Protein AF-A0A1Z5LC72-F1 (afdb_monomer_lite)

Radius of gyration: 50.7 Å; chains: 1; bounding box: 117×62×151 Å

Secondary structure (DSSP, 8-state):
-----HHHHHHTS----HHHHHHHHHHHHHHHHH-S-----HHHHHHHHHHHHHHHHHHHHHHHHHHHHHHHHHHHHHHHHHHHHHHHHHHHHHHHHHHHHHHHHHHHHHHHHHHHHHHHHHHHHHHHHHT-HHHHHHHHHHHHHHHHHHHHHHHHHHHHHHHHHHHS------HHHHHHHHHHHHHHHHHHHHHHHHHHHHHHHHHHHHHHHHHHHHHS-SSS-TTTSHHHHHHHHHHHHHHHHHHHHHHHHHHHHHHHHHHHHHHHHHHHHTS-SSS-S-HHHHTTT-

InterPro domains:
  IPR013761 Sterile alpha motif/pointed domain superfamily [G3DSA:1.10.150.50] (1-35)
  IPR032393 STIM1/2, Orai1-activating region [PF16533] (171-277)
  IPR032393 STIM1/2, Orai1-activating region [cd11722] (177-274)
  IPR037608 STIM1/2 [PTHR15136] (2-289)

pLDDT: mean 77.86, std 12.62, range [34.66, 96.38]

Structure (mmCIF, N/CA/C/O backbone):
data_AF-A0A1Z5LC72-F1
#
_entry.id   AF-A0A1Z5LC72-F1
#
loop_
_atom_site.group_PDB
_atom_site.id
_atom_site.type_symbol
_atom_site.label_atom_id
_atom_site.label_alt_id
_atom_site.label_comp_id
_atom_site.label_asym_id
_atom_site.label_entity_id
_atom_site.label_seq_id
_atom_site.pdbx_PDB_ins_code
_atom_site.Cartn_x
_atom_site.Cartn_y
_atom_site.Cartn_z
_atom_site.occupancy
_atom_site.B_iso_or_equiv
_atom_site.auth_seq_id
_atom_site.auth_comp_id
_atom_site.auth_asym_id
_atom_site.auth_atom_id
_atom_site.pdbx_PDB_model_num
ATOM 1 N N . MET A 1 1 ? 71.199 33.765 -69.447 1.00 34.66 1 MET A N 1
ATOM 2 C CA . MET A 1 1 ? 70.712 34.614 -70.555 1.00 34.66 1 MET A CA 1
ATOM 3 C C . MET A 1 1 ? 70.542 33.739 -71.789 1.00 34.66 1 MET A C 1
ATOM 5 O O . MET A 1 1 ? 71.540 33.330 -72.363 1.00 34.66 1 MET A O 1
ATOM 9 N N . ALA A 1 2 ? 69.312 33.354 -72.135 1.00 39.31 2 ALA A N 1
ATOM 10 C CA . ALA A 1 2 ? 69.043 32.552 -73.329 1.00 39.31 2 ALA A CA 1
ATOM 11 C C . ALA A 1 2 ? 68.849 33.503 -74.517 1.00 39.31 2 ALA A C 1
ATOM 13 O O . ALA A 1 2 ? 67.785 34.091 -74.690 1.00 39.31 2 ALA A O 1
ATOM 14 N N . VAL A 1 3 ? 69.916 33.727 -75.281 1.00 43.56 3 VAL A N 1
ATOM 15 C CA . VAL A 1 3 ? 69.883 34.574 -76.477 1.00 43.56 3 VAL A CA 1
ATOM 16 C C . VAL A 1 3 ? 69.102 33.840 -77.569 1.00 43.56 3 VAL A C 1
ATOM 18 O O . VAL A 1 3 ? 69.418 32.699 -77.904 1.00 43.56 3 VAL A O 1
ATOM 21 N N . ALA A 1 4 ? 68.066 34.489 -78.104 1.00 57.19 4 ALA A N 1
ATOM 22 C CA . ALA A 1 4 ? 67.209 33.987 -79.173 1.00 57.19 4 ALA A CA 1
ATOM 23 C C . ALA A 1 4 ? 68.010 33.777 -80.470 1.00 57.19 4 ALA A C 1
ATOM 25 O O . ALA A 1 4 ? 68.098 34.661 -81.322 1.00 57.19 4 ALA A O 1
ATOM 26 N N . ASN A 1 5 ? 68.621 32.602 -80.625 1.00 57.53 5 ASN A N 1
ATOM 27 C CA . ASN A 1 5 ? 69.421 32.294 -81.802 1.00 57.53 5 ASN A CA 1
ATOM 28 C C . ASN A 1 5 ? 68.523 31.774 -82.939 1.00 57.53 5 ASN A C 1
ATOM 30 O O . ASN A 1 5 ? 68.355 30.571 -83.143 1.00 57.53 5 ASN A O 1
ATOM 34 N N . ASN A 1 6 ? 67.920 32.711 -83.676 1.00 58.25 6 ASN A N 1
ATOM 35 C CA . ASN A 1 6 ? 66.979 32.454 -84.776 1.00 58.25 6 ASN A CA 1
ATOM 36 C C . ASN A 1 6 ? 67.575 31.587 -85.908 1.00 58.25 6 ASN A C 1
ATOM 38 O O . ASN A 1 6 ? 66.845 30.897 -86.625 1.00 58.25 6 ASN A O 1
ATOM 42 N N . ASN A 1 7 ? 68.907 31.580 -86.029 1.00 58.34 7 ASN A N 1
ATOM 43 C CA . ASN A 1 7 ? 69.639 30.772 -87.002 1.00 58.34 7 ASN A CA 1
ATOM 44 C C . ASN A 1 7 ? 69.630 29.279 -86.654 1.00 58.34 7 ASN A C 1
ATOM 46 O O . ASN A 1 7 ? 69.482 28.456 -87.553 1.00 58.34 7 ASN A O 1
ATOM 50 N N . TYR A 1 8 ? 69.684 28.917 -85.369 1.00 63.84 8 TYR A N 1
ATOM 51 C CA . TYR A 1 8 ? 69.709 27.514 -84.935 1.00 63.84 8 TYR A CA 1
ATOM 52 C C . TYR A 1 8 ? 68.372 26.804 -85.210 1.00 63.84 8 TYR A C 1
ATOM 54 O O . TYR A 1 8 ? 68.333 25.670 -85.686 1.00 63.84 8 TYR A O 1
ATOM 62 N N . LEU A 1 9 ? 67.259 27.521 -85.002 1.00 58.62 9 LEU A N 1
ATOM 63 C CA . LEU A 1 9 ? 65.901 27.042 -85.293 1.00 58.62 9 LEU A CA 1
ATOM 64 C C . LEU A 1 9 ? 65.658 26.810 -86.792 1.00 58.62 9 LEU A C 1
ATOM 66 O O . LEU A 1 9 ? 64.795 26.017 -87.160 1.00 58.62 9 LEU A O 1
ATOM 70 N N . SER A 1 10 ? 66.400 27.509 -87.655 1.00 59.66 10 SER A N 1
ATOM 71 C CA . SER A 1 10 ? 66.242 27.410 -89.105 1.00 59.66 10 SER A CA 1
ATOM 72 C C . SER A 1 10 ? 67.198 26.407 -89.748 1.00 59.66 10 SER A C 1
ATOM 74 O O . SER A 1 10 ? 66.783 25.714 -90.672 1.00 59.66 10 SER A O 1
ATOM 76 N N . SER A 1 11 ? 68.459 26.339 -89.302 1.00 58.41 11 SER A N 1
ATOM 77 C CA . SER A 1 11 ? 69.492 25.513 -89.944 1.00 58.41 11 SER A CA 1
ATOM 78 C C . SER A 1 11 ? 69.566 24.086 -89.403 1.00 58.41 11 SER A C 1
ATOM 80 O O . SER A 1 11 ? 69.857 23.177 -90.171 1.00 58.41 11 SER A O 1
ATOM 82 N N . VAL A 1 12 ? 69.283 23.875 -88.112 1.00 57.78 12 VAL A N 1
ATOM 83 C CA . VAL A 1 12 ? 69.407 22.556 -87.463 1.00 57.78 12 VAL A CA 1
ATOM 84 C C . VAL A 1 12 ? 68.050 21.859 -87.333 1.00 57.78 12 VAL A C 1
ATOM 86 O O . VAL A 1 12 ? 67.954 20.655 -87.533 1.00 57.78 12 VAL A O 1
ATOM 89 N N . LEU A 1 13 ? 66.983 22.612 -87.038 1.00 59.91 13 LEU A N 1
ATOM 90 C CA . LEU A 1 13 ? 65.632 22.072 -86.805 1.00 59.91 13 LEU A CA 1
ATOM 91 C C . LEU A 1 13 ? 64.720 22.082 -88.047 1.00 59.91 13 LEU A C 1
ATOM 93 O O . LEU A 1 13 ? 63.620 21.541 -87.997 1.00 59.91 13 LEU A O 1
ATOM 97 N N . GLY A 1 14 ? 65.150 22.689 -89.160 1.00 57.66 14 GLY A N 1
ATOM 98 C CA . GLY A 1 14 ? 64.446 22.636 -90.451 1.00 57.66 14 GLY A CA 1
ATOM 99 C C . GLY A 1 14 ? 63.094 23.364 -90.517 1.00 57.66 14 GLY A C 1
ATOM 100 O O . GLY A 1 14 ? 62.396 23.274 -91.526 1.00 57.66 14 GLY A O 1
ATOM 101 N N . VAL A 1 15 ? 62.705 24.111 -89.480 1.00 61.34 15 VAL A N 1
ATOM 102 C CA . VAL A 1 15 ? 61.407 24.797 -89.435 1.00 61.34 15 VAL A CA 1
ATOM 103 C C . VAL A 1 15 ? 61.505 26.108 -90.221 1.00 61.34 15 VAL A C 1
ATOM 105 O O . VAL A 1 15 ? 62.037 27.100 -89.723 1.00 61.34 15 VAL A O 1
ATOM 108 N N . LYS A 1 16 ? 61.024 26.120 -91.471 1.00 59.88 16 LYS A N 1
ATOM 109 C CA . LYS A 1 16 ? 61.052 27.313 -92.344 1.00 59.88 16 LYS A CA 1
ATOM 110 C C . LYS A 1 16 ? 59.939 28.324 -92.049 1.00 59.88 16 LYS A C 1
ATOM 112 O O . LYS A 1 16 ? 60.151 29.514 -92.259 1.00 59.88 16 LYS A O 1
ATOM 117 N N . ASP A 1 17 ? 58.804 27.885 -91.512 1.00 68.25 17 ASP A N 1
ATOM 118 C CA . ASP A 1 17 ? 57.656 28.766 -91.288 1.00 68.25 17 ASP A CA 1
ATOM 119 C C . ASP A 1 17 ? 57.786 29.649 -90.044 1.00 68.25 17 ASP A C 1
ATOM 121 O O . ASP A 1 17 ? 57.976 29.182 -88.917 1.00 68.25 17 ASP A O 1
ATOM 125 N N . VAL A 1 18 ? 57.601 30.954 -90.249 1.00 66.00 18 VAL A N 1
ATOM 126 C CA . VAL A 1 18 ? 57.724 31.992 -89.212 1.00 66.00 18 VAL A CA 1
ATOM 127 C C . VAL A 1 18 ? 56.642 31.847 -88.132 1.00 66.00 18 VAL A C 1
ATOM 129 O O . VAL A 1 18 ? 56.911 32.059 -86.949 1.00 66.00 18 VAL A O 1
ATOM 132 N N . ILE A 1 19 ? 55.442 31.396 -88.511 1.00 69.19 19 ILE A N 1
ATOM 133 C CA . ILE A 1 19 ? 54.299 31.202 -87.602 1.00 69.19 19 ILE A CA 1
ATOM 134 C C . ILE A 1 19 ? 54.572 30.058 -86.612 1.00 69.19 19 ILE A C 1
ATOM 136 O O . ILE A 1 19 ? 54.305 30.175 -85.414 1.00 69.19 19 ILE A O 1
ATOM 140 N N . HIS A 1 20 ? 55.165 28.958 -87.083 1.00 70.00 20 HIS A N 1
ATOM 141 C CA . HIS A 1 20 ? 55.514 27.822 -86.230 1.00 70.00 20 HIS A CA 1
ATOM 142 C C . HIS A 1 20 ? 56.641 28.163 -85.249 1.00 70.00 20 HIS A C 1
ATOM 144 O O . HIS A 1 20 ? 56.600 27.714 -84.101 1.00 70.00 20 HIS A O 1
ATOM 150 N N . LYS A 1 21 ? 57.587 29.024 -85.652 1.00 67.88 21 LYS A N 1
ATOM 151 C CA . LYS A 1 21 ? 58.627 29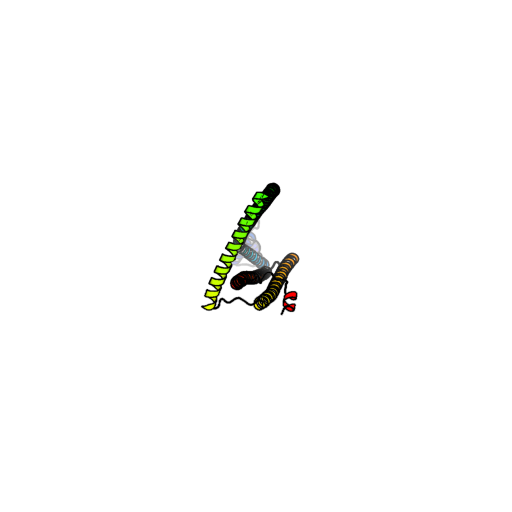.549 -84.755 1.00 67.88 21 LYS A CA 1
ATOM 152 C C . LYS A 1 21 ? 58.029 30.369 -83.617 1.00 67.88 21 LYS A C 1
ATOM 154 O O . LYS A 1 21 ? 58.330 30.080 -82.465 1.00 67.88 21 LYS A O 1
ATOM 159 N N . GLN A 1 22 ? 57.148 31.324 -83.927 1.00 70.81 22 GLN A N 1
ATOM 160 C CA . GLN A 1 22 ? 56.488 32.157 -82.913 1.00 70.81 22 GLN A CA 1
ATOM 161 C C . GLN A 1 22 ? 55.647 31.325 -81.940 1.00 70.81 22 GLN A C 1
ATOM 163 O O . GLN A 1 22 ? 55.674 31.569 -80.738 1.00 70.81 22 GLN A O 1
ATOM 168 N N . LYS A 1 23 ? 54.947 30.296 -82.432 1.00 75.56 23 LYS A N 1
ATOM 169 C CA . LYS A 1 23 ? 54.147 29.396 -81.588 1.00 75.56 23 LYS A CA 1
ATOM 170 C C . LYS A 1 23 ? 55.010 28.538 -80.657 1.00 75.56 23 LYS A C 1
ATOM 172 O O . LYS A 1 23 ? 54.601 28.269 -79.528 1.00 75.56 23 LYS A O 1
ATOM 177 N N . LEU A 1 24 ? 56.191 28.113 -81.113 1.00 73.31 24 LEU A N 1
ATOM 178 C CA . LEU A 1 24 ? 57.140 27.348 -80.304 1.00 73.31 24 LEU A CA 1
ATOM 179 C C . LEU A 1 24 ? 57.764 28.216 -79.209 1.00 73.31 24 LEU A C 1
ATOM 181 O O . LEU A 1 24 ? 57.809 27.785 -78.061 1.00 73.31 24 LEU A O 1
ATOM 185 N N . THR A 1 25 ? 58.197 29.438 -79.533 1.00 75.31 25 THR A N 1
ATOM 186 C CA . THR A 1 25 ? 58.740 30.364 -78.530 1.00 75.31 25 THR A CA 1
ATOM 187 C C . THR A 1 25 ? 57.688 30.791 -77.514 1.00 75.31 25 THR A C 1
ATOM 189 O O . THR A 1 25 ? 58.007 30.817 -76.331 1.00 75.31 25 THR A O 1
ATOM 192 N N . LEU A 1 26 ? 56.436 31.031 -77.924 1.00 74.44 26 LEU A N 1
ATOM 193 C CA . LEU A 1 26 ? 55.332 31.310 -76.992 1.00 74.44 26 LEU A CA 1
ATOM 194 C C . LEU A 1 26 ? 55.084 30.141 -76.030 1.00 74.44 26 LEU A C 1
ATOM 196 O O . LEU A 1 26 ? 55.043 30.345 -74.823 1.00 74.44 26 LEU A O 1
ATOM 200 N N . LYS A 1 27 ? 55.009 28.904 -76.540 1.00 72.94 27 LYS A N 1
ATOM 201 C CA . LYS A 1 27 ? 54.841 27.714 -75.688 1.00 72.94 27 LYS A CA 1
ATOM 202 C C . LYS A 1 27 ? 56.039 27.453 -74.777 1.00 72.94 27 LYS A C 1
ATOM 204 O O . LYS A 1 27 ? 55.854 27.038 -73.639 1.00 72.94 27 LYS A O 1
ATOM 209 N N . ALA A 1 28 ? 57.258 27.671 -75.263 1.00 75.06 28 ALA A N 1
ATOM 210 C CA . ALA A 1 28 ? 58.465 27.513 -74.459 1.00 75.06 28 ALA A CA 1
ATOM 211 C C . ALA A 1 28 ? 58.551 28.582 -73.361 1.00 75.06 28 ALA A C 1
ATOM 213 O O . ALA A 1 28 ? 58.972 28.281 -72.248 1.00 75.06 28 ALA A O 1
ATOM 214 N N . MET A 1 29 ? 58.104 29.806 -73.654 1.00 76.19 29 MET A N 1
ATOM 215 C CA . MET A 1 29 ? 58.007 30.881 -72.675 1.00 76.19 29 MET A CA 1
ATOM 216 C C . MET A 1 29 ? 56.961 30.561 -71.607 1.00 76.19 29 MET A C 1
ATOM 218 O O . MET A 1 29 ? 57.289 30.654 -70.431 1.00 76.19 29 MET A O 1
ATOM 222 N N . ASP A 1 30 ? 55.768 30.091 -71.988 1.00 71.81 30 ASP A N 1
ATOM 223 C CA . ASP A 1 30 ? 54.747 29.645 -71.028 1.00 71.81 30 ASP A CA 1
ATOM 224 C C . ASP A 1 30 ? 55.266 28.514 -70.129 1.00 71.81 30 ASP A C 1
ATOM 226 O O . ASP A 1 30 ? 55.069 28.541 -68.919 1.00 71.81 30 ASP A O 1
ATOM 230 N N . VAL A 1 31 ? 55.999 27.544 -70.681 1.00 72.19 31 VAL A N 1
ATOM 231 C CA . VAL A 1 31 ? 56.594 26.450 -69.891 1.00 72.19 31 VAL A CA 1
ATOM 232 C C . VAL A 1 31 ? 57.683 26.949 -68.936 1.00 72.19 31 VAL A C 1
ATOM 234 O O . VAL A 1 31 ? 57.810 26.425 -67.832 1.00 72.19 31 VAL A O 1
ATOM 237 N N . VAL A 1 32 ? 58.468 27.957 -69.319 1.00 73.06 32 VAL A N 1
ATOM 238 C CA . VAL A 1 32 ? 59.491 28.553 -68.442 1.00 73.06 32 VAL A CA 1
ATOM 239 C C . VAL A 1 32 ? 58.860 29.445 -67.369 1.00 73.06 32 VAL A C 1
ATOM 241 O O . VAL A 1 32 ? 59.361 29.484 -66.248 1.00 73.06 32 VAL A O 1
ATOM 244 N N . LEU A 1 33 ? 57.757 30.128 -67.687 1.00 68.00 33 LEU A N 1
ATOM 245 C CA . LEU A 1 33 ? 57.063 31.025 -66.764 1.00 68.00 33 LEU A CA 1
ATOM 246 C C . LEU A 1 33 ? 56.173 30.265 -65.763 1.00 68.00 33 LEU A C 1
ATOM 248 O O . LEU A 1 33 ? 56.080 30.667 -64.607 1.00 68.00 33 LEU A O 1
ATOM 252 N N . PHE A 1 34 ? 55.545 29.163 -66.188 1.00 69.25 34 PHE A N 1
ATOM 253 C CA . PHE A 1 34 ? 54.564 28.408 -65.393 1.00 69.25 34 PHE A CA 1
ATOM 254 C C . PHE A 1 34 ? 55.025 26.996 -64.982 1.00 69.25 34 PHE A C 1
ATOM 256 O O . PHE A 1 34 ? 54.360 26.341 -64.176 1.00 69.25 34 PHE A O 1
ATOM 263 N N . GLY A 1 35 ? 56.181 26.536 -65.471 1.00 66.62 35 GLY A N 1
ATOM 264 C CA . GLY A 1 35 ? 56.720 25.197 -65.217 1.00 66.62 35 GLY A CA 1
ATOM 265 C C . GLY A 1 35 ? 56.082 24.102 -66.089 1.00 66.62 35 GLY A C 1
ATOM 266 O O . GLY A 1 35 ? 55.083 24.340 -66.772 1.00 66.62 35 GLY A O 1
ATOM 267 N N . PRO A 1 36 ? 56.648 22.876 -66.102 1.00 64.81 36 PRO A N 1
ATOM 268 C CA . PRO A 1 36 ? 56.070 21.759 -66.846 1.00 64.81 36 PRO A CA 1
ATOM 269 C C . PRO A 1 36 ? 54.647 21.459 -66.341 1.00 64.81 36 PRO A C 1
ATOM 271 O O . PRO A 1 36 ? 54.410 21.526 -65.129 1.00 64.81 36 PRO A O 1
ATOM 274 N N . PRO A 1 37 ? 53.694 21.118 -67.233 1.00 61.12 37 PRO A N 1
ATOM 275 C CA . PRO A 1 37 ? 52.311 20.864 -66.846 1.00 61.12 37 PRO A CA 1
ATOM 276 C C . PRO A 1 37 ? 52.277 19.744 -65.804 1.00 61.12 37 PRO A C 1
ATOM 278 O O . PRO A 1 37 ? 52.657 18.606 -66.080 1.00 61.12 37 PRO A O 1
ATOM 281 N N . LYS A 1 38 ? 51.864 20.077 -64.576 1.00 63.53 38 LYS A N 1
ATOM 282 C CA . LYS A 1 38 ? 51.744 19.094 -63.497 1.00 63.53 38 LYS A CA 1
ATOM 283 C C . LYS A 1 38 ? 50.713 18.052 -63.919 1.00 63.53 38 LYS A C 1
ATOM 285 O O . LYS A 1 38 ? 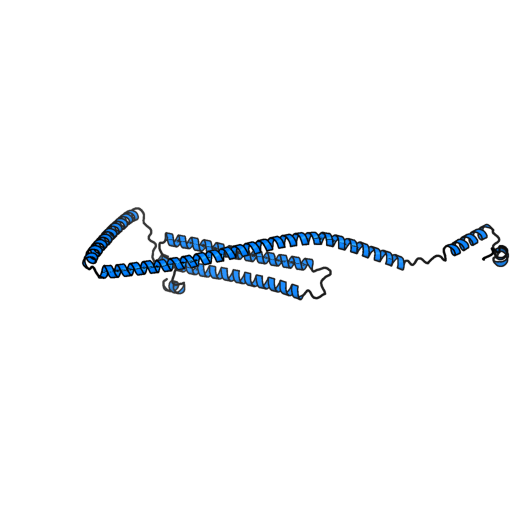49.554 18.390 -64.147 1.00 63.53 38 LYS A O 1
ATOM 290 N N . HIS A 1 39 ? 51.136 16.791 -64.007 1.00 62.31 39 HIS A N 1
ATOM 291 C CA . HIS A 1 39 ? 50.224 15.670 -64.202 1.00 62.31 39 HIS A CA 1
ATOM 292 C C . HIS A 1 39 ? 49.126 15.720 -63.132 1.00 62.31 39 HIS A C 1
ATOM 294 O O . HIS A 1 39 ? 49.407 15.736 -61.930 1.00 62.31 39 HIS A O 1
ATOM 300 N N . HIS A 1 40 ? 47.877 15.794 -63.586 1.00 64.75 40 HIS A N 1
ATOM 301 C CA . HIS A 1 40 ? 46.708 15.835 -62.722 1.00 64.75 40 HIS A CA 1
ATOM 302 C C . HIS A 1 40 ? 46.568 14.482 -62.020 1.00 64.75 40 HIS A C 1
ATOM 304 O O . HIS A 1 40 ? 46.239 13.468 -62.637 1.00 64.75 40 HIS A O 1
ATOM 310 N N . ASN A 1 41 ? 46.852 14.448 -60.720 1.00 69.44 41 ASN A N 1
ATOM 311 C CA . ASN A 1 41 ? 46.756 13.229 -59.931 1.00 69.44 41 ASN A CA 1
ATOM 312 C C . ASN A 1 41 ? 45.314 13.074 -59.451 1.00 69.44 41 ASN A C 1
ATOM 314 O O . ASN A 1 41 ? 44.988 13.479 -58.339 1.00 69.44 41 ASN A O 1
ATOM 318 N N . TYR A 1 42 ? 44.461 12.462 -60.278 1.00 77.12 42 TYR A N 1
ATOM 319 C CA . TYR A 1 42 ? 43.050 12.204 -59.951 1.00 77.12 42 TYR A CA 1
ATOM 320 C C . TYR A 1 42 ? 42.864 11.522 -58.589 1.00 77.12 42 TYR A C 1
ATOM 322 O O . TYR A 1 42 ? 41.899 11.797 -57.888 1.00 77.12 42 TYR A O 1
ATOM 330 N N . VAL A 1 43 ? 43.826 10.699 -58.166 1.00 78.31 43 VAL A N 1
ATOM 331 C CA . VAL A 1 43 ? 43.827 10.063 -56.841 1.00 78.31 43 VAL A CA 1
ATOM 332 C C . VAL A 1 43 ? 43.905 11.091 -55.706 1.00 78.31 43 VAL A C 1
ATOM 334 O O . VAL A 1 43 ? 43.202 10.957 -54.707 1.00 78.31 43 VAL A O 1
ATOM 337 N N . LYS A 1 44 ? 44.724 12.140 -55.855 1.00 79.12 44 LYS A N 1
ATOM 338 C CA . LYS A 1 44 ? 44.862 13.200 -54.847 1.00 79.12 44 LYS A CA 1
ATOM 339 C C . LYS A 1 44 ? 43.583 14.025 -54.741 1.00 79.12 44 LYS A C 1
ATOM 341 O O . LYS A 1 44 ? 43.160 14.335 -53.632 1.00 79.12 44 LYS A O 1
ATOM 346 N N . ASP A 1 45 ? 42.950 14.322 -55.870 1.00 84.44 45 ASP A N 1
ATOM 347 C CA . ASP A 1 45 ? 41.720 15.113 -55.879 1.00 84.44 45 ASP A CA 1
ATOM 348 C C . ASP A 1 45 ? 40.520 14.315 -55.369 1.00 84.44 45 ASP A C 1
ATOM 350 O O . ASP A 1 45 ? 39.723 14.844 -54.598 1.00 84.44 45 ASP A O 1
ATOM 354 N N . VAL A 1 46 ? 40.438 13.016 -55.677 1.00 85.44 46 VAL A N 1
ATOM 355 C CA . VAL A 1 46 ? 39.430 12.123 -55.085 1.00 85.44 46 VAL A CA 1
ATOM 356 C C . VAL A 1 46 ? 39.608 12.032 -53.567 1.00 85.44 46 VAL A C 1
ATOM 358 O O . VAL A 1 46 ? 38.630 12.161 -52.834 1.00 85.44 46 VAL A O 1
ATOM 361 N N . LEU A 1 47 ? 40.840 11.881 -53.067 1.00 85.50 47 LEU A N 1
ATOM 362 C CA . LEU A 1 47 ? 41.105 11.871 -51.623 1.00 85.50 47 LEU A CA 1
ATOM 363 C C . LEU A 1 47 ? 40.742 13.201 -50.951 1.00 85.50 47 LEU A C 1
ATOM 365 O O . LEU A 1 47 ? 40.163 13.198 -49.864 1.00 85.50 47 LEU A O 1
ATOM 369 N N . LEU A 1 48 ? 41.035 14.332 -51.599 1.00 85.31 48 LEU A N 1
ATOM 370 C CA . LEU A 1 48 ? 40.662 15.651 -51.090 1.00 85.31 48 LEU A CA 1
ATOM 371 C C . LEU A 1 48 ? 39.142 15.809 -51.004 1.00 85.31 48 LEU A C 1
ATOM 373 O O . LEU A 1 48 ? 38.638 16.194 -49.949 1.00 85.31 48 LEU A O 1
ATOM 377 N N . VAL A 1 49 ? 38.403 15.442 -52.053 1.00 89.75 49 VAL A N 1
ATOM 378 C CA . VAL A 1 49 ? 36.933 15.507 -52.053 1.00 89.75 49 VAL A CA 1
ATOM 379 C C . VAL A 1 49 ? 36.338 14.594 -50.980 1.00 89.75 49 VAL A C 1
ATOM 381 O O . VAL A 1 49 ? 35.460 15.024 -50.234 1.00 89.75 49 VAL A O 1
ATOM 384 N N . MET A 1 50 ? 36.854 13.373 -50.826 1.00 89.50 50 MET A N 1
ATOM 385 C CA . MET A 1 50 ? 36.387 12.454 -49.783 1.00 89.50 50 MET A CA 1
ATOM 386 C C . MET A 1 50 ? 36.638 13.004 -48.374 1.00 89.50 50 MET A C 1
ATOM 388 O O . MET A 1 50 ? 35.750 12.932 -47.526 1.00 89.50 50 MET A O 1
ATOM 392 N N . SER A 1 51 ? 37.800 13.619 -48.125 1.00 90.06 51 SER A N 1
ATOM 393 C CA . SER A 1 51 ? 38.082 14.266 -46.835 1.00 90.06 51 SER A CA 1
ATOM 394 C C . SER A 1 51 ? 37.139 15.440 -46.549 1.00 90.06 51 SER A C 1
ATOM 396 O O . SER A 1 51 ? 36.682 15.604 -45.417 1.00 90.06 51 SER A O 1
ATOM 398 N N . LEU A 1 52 ? 36.774 16.207 -47.581 1.00 92.44 52 LEU A N 1
ATOM 399 C CA . LEU A 1 52 ? 35.868 17.343 -47.457 1.00 92.44 52 LEU A CA 1
ATOM 400 C C . LEU A 1 52 ? 34.441 16.892 -47.121 1.00 92.44 52 LEU A C 1
ATOM 402 O O . LEU A 1 52 ? 33.800 17.495 -46.266 1.00 92.44 52 LEU A O 1
ATOM 406 N N . VAL A 1 53 ? 33.965 15.809 -47.742 1.00 94.25 53 VAL A N 1
ATOM 407 C CA . VAL A 1 53 ? 32.646 15.217 -47.458 1.00 94.25 53 VAL A CA 1
ATOM 408 C C . VAL A 1 53 ? 32.579 14.657 -46.037 1.00 94.25 53 VAL A C 1
ATOM 410 O O . VAL A 1 53 ? 31.575 14.834 -45.350 1.00 94.25 53 VAL A O 1
ATOM 413 N N . ILE A 1 54 ? 33.652 14.023 -45.557 1.00 92.44 54 ILE A N 1
ATOM 414 C CA . ILE A 1 54 ? 33.717 13.522 -44.177 1.00 92.44 54 ILE A CA 1
ATOM 415 C C . ILE A 1 54 ? 33.700 14.689 -43.181 1.00 92.44 54 ILE A C 1
ATOM 417 O O . ILE A 1 54 ? 32.983 14.627 -42.184 1.00 92.44 54 ILE A O 1
ATOM 421 N N . ALA A 1 55 ? 34.434 15.770 -43.458 1.00 93.19 55 ALA A N 1
ATOM 422 C CA . ALA A 1 55 ? 34.461 16.948 -42.595 1.00 93.19 55 ALA A CA 1
ATOM 423 C C . ALA A 1 55 ? 33.096 17.656 -42.536 1.00 93.19 55 ALA A C 1
ATOM 425 O O . ALA A 1 55 ? 32.607 17.968 -41.450 1.00 93.19 55 ALA A O 1
ATOM 426 N N . THR A 1 56 ? 32.442 17.870 -43.681 1.00 92.75 56 THR A N 1
ATOM 427 C CA . THR A 1 56 ? 31.118 18.511 -43.725 1.00 92.75 56 THR A CA 1
ATOM 428 C C . THR A 1 56 ? 30.031 17.618 -43.129 1.00 92.75 56 THR A C 1
ATOM 430 O O . THR A 1 56 ? 29.196 18.108 -42.369 1.00 92.75 56 THR A O 1
ATOM 433 N N . GLY A 1 57 ? 30.081 16.308 -43.385 1.00 93.06 57 GLY A N 1
ATOM 434 C CA . GLY A 1 57 ? 29.192 15.320 -42.774 1.00 93.06 57 GLY A CA 1
ATOM 435 C C . GLY A 1 57 ? 29.362 15.234 -41.255 1.00 93.06 57 GLY A C 1
ATOM 436 O O . GLY A 1 57 ? 28.371 15.220 -40.527 1.00 93.06 57 GLY A O 1
ATOM 437 N N . GLY A 1 58 ? 30.604 15.261 -40.764 1.00 91.38 58 GLY A N 1
ATOM 438 C CA . GLY A 1 58 ? 30.913 15.297 -39.334 1.00 91.38 58 GLY A CA 1
ATOM 439 C C . GLY A 1 58 ? 30.390 16.563 -38.653 1.00 91.38 58 GLY A C 1
ATOM 440 O O . GLY A 1 58 ? 29.735 16.476 -37.614 1.00 91.38 58 GLY A O 1
ATOM 441 N N . CYS A 1 59 ? 30.595 17.734 -39.265 1.00 88.94 59 CYS A N 1
ATOM 442 C CA . CYS A 1 59 ? 30.057 19.000 -38.761 1.00 88.94 59 CYS A CA 1
ATOM 443 C C . CYS A 1 59 ? 28.521 19.017 -38.738 1.00 88.94 59 CYS A C 1
ATOM 445 O O . CYS A 1 59 ? 27.924 19.462 -37.757 1.00 88.94 59 CYS A O 1
ATOM 447 N N . TRP A 1 60 ? 27.870 18.494 -39.781 1.00 93.06 60 TRP A N 1
ATOM 448 C CA . TRP A 1 60 ? 26.413 18.364 -39.831 1.00 93.06 60 TRP A CA 1
ATOM 449 C C . TRP A 1 60 ? 25.884 17.429 -38.737 1.00 93.06 60 TRP A C 1
ATOM 451 O O . TRP A 1 60 ? 24.942 17.771 -38.022 1.00 93.06 60 TRP A O 1
ATOM 461 N N . PHE A 1 61 ? 26.517 16.267 -38.561 1.00 91.50 61 PHE A N 1
ATOM 462 C CA . PHE A 1 61 ? 26.133 15.293 -37.542 1.00 91.50 61 PHE A CA 1
ATOM 463 C C . PHE A 1 61 ? 26.290 15.857 -36.125 1.00 91.50 61 PHE A C 1
ATOM 465 O O . PHE A 1 61 ? 25.371 15.744 -35.314 1.00 91.50 61 PHE A O 1
ATOM 472 N N . ALA A 1 62 ? 27.400 16.548 -35.846 1.00 87.88 62 ALA A N 1
ATOM 473 C CA . ALA A 1 62 ? 27.618 17.229 -34.572 1.00 87.88 62 ALA A CA 1
ATOM 474 C C . ALA A 1 62 ? 26.563 18.318 -34.309 1.00 87.88 62 AL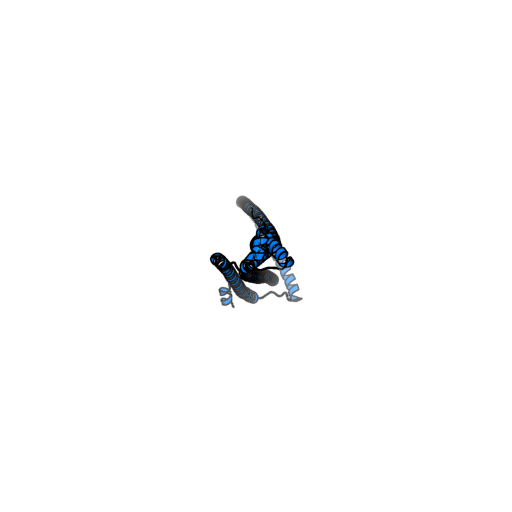A A C 1
ATOM 476 O O . ALA A 1 62 ? 26.056 18.427 -33.192 1.00 87.88 62 ALA A O 1
ATOM 477 N N . TYR A 1 63 ? 26.172 19.080 -35.336 1.00 89.06 63 TYR A N 1
ATOM 478 C CA . TYR A 1 63 ? 25.119 20.094 -35.230 1.00 89.06 63 TYR A CA 1
ATOM 479 C C . TYR A 1 63 ? 23.741 19.480 -34.920 1.00 89.06 63 TYR A C 1
ATOM 481 O O . TYR A 1 63 ? 23.021 19.955 -34.037 1.00 89.06 63 TYR A O 1
ATOM 489 N N . VAL A 1 64 ? 23.386 18.376 -35.585 1.00 83.69 64 VAL A N 1
ATOM 490 C CA . VAL A 1 64 ? 22.137 17.639 -35.322 1.00 83.69 64 VAL A CA 1
ATOM 491 C C . VAL A 1 64 ? 22.139 17.039 -33.914 1.00 83.69 64 VAL A C 1
ATOM 493 O O . VAL A 1 64 ? 21.153 17.166 -33.183 1.00 83.69 64 VAL A O 1
ATOM 496 N N . GLN A 1 65 ? 23.252 16.435 -33.497 1.00 78.88 65 GLN A N 1
ATOM 497 C CA . GLN A 1 65 ? 23.390 15.844 -32.169 1.00 78.88 65 GLN A CA 1
ATOM 498 C C . GLN A 1 65 ? 23.363 16.903 -31.060 1.00 78.88 65 GLN A C 1
ATOM 500 O O . GLN A 1 65 ? 22.771 16.668 -30.006 1.00 78.88 65 GLN A O 1
ATOM 505 N N . HIS A 1 66 ? 23.910 18.094 -31.312 1.00 82.19 66 HIS A N 1
ATOM 506 C CA . HIS A 1 66 ? 23.810 19.238 -30.409 1.00 82.19 66 HIS A CA 1
ATOM 507 C C . HIS A 1 66 ? 22.347 19.677 -30.207 1.00 82.19 66 HIS A C 1
ATOM 509 O O . HIS A 1 66 ? 21.900 19.829 -29.069 1.00 82.19 66 HIS A O 1
ATOM 515 N N . ASN A 1 67 ? 21.561 19.791 -31.284 1.00 79.62 67 ASN A N 1
ATOM 516 C CA . ASN A 1 67 ? 20.140 20.152 -31.185 1.00 79.62 67 ASN A CA 1
ATOM 517 C C . ASN A 1 67 ? 19.288 19.065 -30.504 1.00 79.62 67 ASN A C 1
ATOM 519 O O . ASN A 1 67 ? 18.373 19.375 -29.734 1.00 79.62 67 ASN A O 1
ATOM 523 N N . TYR A 1 68 ? 19.607 17.787 -30.727 1.00 76.56 68 TYR A N 1
ATOM 524 C CA . TYR A 1 68 ? 18.929 16.674 -30.059 1.00 76.56 68 TYR A CA 1
ATOM 525 C C . TYR A 1 68 ? 19.280 16.593 -28.561 1.00 76.56 68 TYR A C 1
ATOM 527 O O . TYR A 1 68 ? 18.396 16.387 -27.725 1.00 76.56 68 TYR A O 1
ATOM 535 N N . SER A 1 69 ? 20.547 16.838 -28.205 1.00 66.50 69 SER A N 1
ATOM 536 C CA . SER A 1 69 ? 21.034 16.861 -26.819 1.00 66.50 69 SER A CA 1
ATOM 537 C C . SER A 1 69 ? 20.324 17.925 -25.980 1.00 66.50 69 SER A C 1
ATOM 539 O O . SER A 1 69 ? 19.842 17.625 -24.890 1.00 66.50 69 SER A O 1
ATOM 541 N N . GLN A 1 70 ? 20.126 19.132 -26.517 1.00 75.25 70 GLN A N 1
ATOM 542 C CA . GLN A 1 70 ? 19.415 20.212 -25.817 1.00 75.25 70 GLN A CA 1
ATOM 543 C C . GLN A 1 70 ? 17.977 19.833 -25.423 1.00 75.25 70 GLN A C 1
ATOM 545 O O . GLN A 1 70 ? 17.480 20.233 -24.369 1.00 75.25 70 GLN A O 1
ATOM 550 N N . SER A 1 71 ? 17.303 19.018 -26.238 1.00 75.12 71 SER A N 1
ATOM 551 C CA . SER A 1 71 ? 15.952 18.533 -25.930 1.00 75.12 71 SER A CA 1
ATOM 552 C C . SER A 1 71 ? 15.950 17.475 -24.821 1.00 75.12 71 SER A C 1
ATOM 554 O O . SER A 1 71 ? 15.049 17.466 -23.980 1.00 75.12 71 SER A O 1
ATOM 556 N N . HIS A 1 72 ? 16.964 16.605 -24.784 1.00 74.69 72 HIS A N 1
ATOM 557 C CA . HIS A 1 72 ? 17.155 15.634 -23.699 1.00 74.69 72 HIS A CA 1
ATOM 558 C C . HIS A 1 72 ? 17.569 16.304 -22.393 1.00 74.69 72 HIS A C 1
ATOM 560 O O . HIS A 1 72 ? 17.020 15.965 -21.350 1.00 74.69 72 HIS A O 1
ATOM 566 N N . LEU A 1 73 ? 18.446 17.307 -22.447 1.00 68.56 73 LEU A N 1
ATOM 567 C CA . LEU A 1 73 ? 18.862 18.079 -21.276 1.00 68.56 73 LEU A CA 1
ATOM 568 C C . LEU A 1 73 ? 17.685 18.826 -20.646 1.00 68.56 73 LEU A C 1
ATOM 570 O O . LEU A 1 73 ? 17.532 18.793 -19.431 1.00 68.56 73 LEU A O 1
ATOM 574 N N . LYS A 1 74 ? 16.791 19.415 -21.450 1.00 75.88 74 LYS A N 1
ATOM 575 C CA . LYS A 1 74 ? 15.572 20.061 -20.930 1.00 75.88 74 LYS A CA 1
ATOM 576 C C . LYS A 1 74 ? 14.624 19.076 -20.242 1.00 75.88 74 LYS A C 1
ATOM 578 O O . LYS A 1 74 ? 14.050 19.413 -19.210 1.00 75.88 74 LYS A O 1
ATOM 583 N N . LYS A 1 75 ? 14.465 17.864 -20.787 1.00 79.12 75 LYS A N 1
ATOM 584 C CA . LYS A 1 75 ? 13.669 16.804 -20.144 1.00 79.12 75 LYS A CA 1
ATOM 585 C C . LYS A 1 75 ? 14.323 16.340 -18.842 1.00 79.12 75 LYS A C 1
ATOM 587 O O . LYS A 1 75 ? 13.652 16.287 -17.822 1.00 79.12 75 LYS A O 1
ATOM 592 N N . MET A 1 76 ? 15.636 16.122 -18.857 1.00 70.38 76 MET A N 1
ATOM 593 C CA . MET A 1 76 ? 16.400 15.697 -17.684 1.00 70.38 76 MET A CA 1
ATOM 594 C C . MET A 1 76 ? 16.400 16.758 -16.574 1.00 70.38 76 MET A C 1
ATOM 596 O O . MET A 1 76 ? 16.279 16.419 -15.404 1.00 70.38 76 MET A O 1
ATOM 600 N N . MET A 1 77 ? 16.461 18.043 -16.931 1.00 72.12 77 MET A N 1
ATOM 601 C CA . MET A 1 77 ? 16.363 19.155 -15.982 1.00 72.12 77 MET A CA 1
ATOM 602 C C . MET A 1 77 ? 14.971 19.232 -15.340 1.00 72.12 77 MET A C 1
ATOM 604 O O . MET A 1 77 ? 14.863 19.463 -14.141 1.00 72.12 77 MET A O 1
ATOM 608 N N . LYS A 1 78 ? 13.906 18.980 -16.115 1.00 85.94 78 LYS A N 1
ATOM 609 C CA . LYS A 1 78 ? 12.532 18.930 -15.595 1.00 85.94 78 LYS A CA 1
ATOM 610 C C . LYS A 1 78 ? 12.310 17.731 -14.672 1.00 85.94 78 LYS A C 1
ATOM 612 O O . LYS A 1 78 ? 11.666 17.869 -13.636 1.00 85.94 78 LYS A O 1
ATOM 617 N N . ASP A 1 79 ? 12.860 16.576 -15.033 1.00 88.75 79 ASP A N 1
ATOM 618 C CA . ASP A 1 79 ? 12.777 15.378 -14.201 1.00 88.75 79 ASP A CA 1
ATOM 619 C C . ASP A 1 79 ? 13.556 15.576 -12.888 1.00 88.75 79 ASP A C 1
ATOM 621 O O . ASP A 1 79 ? 13.069 15.187 -11.828 1.00 88.75 79 ASP A O 1
ATOM 625 N N . MET A 1 80 ? 14.701 16.267 -12.928 1.00 81.44 80 MET A N 1
ATOM 626 C CA . MET A 1 80 ? 15.494 16.612 -11.742 1.00 81.44 80 MET A CA 1
ATOM 627 C C . MET A 1 80 ? 14.768 17.589 -10.805 1.00 81.44 80 MET A C 1
ATOM 629 O O . MET A 1 80 ? 14.719 17.341 -9.605 1.00 81.44 80 MET A O 1
ATOM 633 N N . ASP A 1 81 ? 14.116 18.622 -11.345 1.00 82.19 81 ASP A N 1
ATOM 634 C CA . ASP A 1 81 ? 13.279 19.545 -10.559 1.00 82.19 81 ASP A CA 1
ATOM 635 C C . ASP A 1 81 ? 12.075 18.823 -9.921 1.00 82.19 81 ASP A C 1
ATOM 637 O O . ASP A 1 81 ? 11.687 19.096 -8.786 1.00 82.19 81 ASP A O 1
ATOM 641 N N . SER A 1 82 ? 11.501 17.838 -10.621 1.00 89.56 82 SER A N 1
ATOM 642 C CA . SER A 1 82 ? 10.409 17.025 -10.072 1.00 89.56 82 SER A CA 1
ATOM 643 C C . SER A 1 82 ? 10.863 16.073 -8.958 1.00 89.56 82 SER A C 1
ATOM 645 O O . SER A 1 82 ? 10.136 15.882 -7.985 1.00 89.56 82 SER A O 1
ATOM 647 N N . LEU A 1 83 ? 12.068 15.504 -9.080 1.00 87.94 83 LEU A N 1
ATOM 648 C CA . LEU A 1 83 ? 12.682 14.651 -8.062 1.00 87.94 83 LEU A CA 1
ATOM 649 C C . LEU A 1 83 ? 13.013 15.452 -6.804 1.00 87.94 83 LEU A C 1
ATOM 651 O O . LEU A 1 83 ? 12.703 14.996 -5.710 1.00 87.94 83 LEU A O 1
ATOM 655 N N . GLN A 1 84 ? 13.559 16.656 -6.968 1.00 87.94 84 GLN A N 1
ATOM 656 C CA . GLN A 1 84 ? 13.878 17.547 -5.856 1.00 87.94 84 GLN A CA 1
ATOM 657 C C . GLN A 1 84 ? 12.618 17.955 -5.077 1.00 87.94 84 GLN A C 1
ATOM 659 O O . GLN A 1 84 ? 12.607 17.905 -3.852 1.00 87.94 84 GLN A O 1
ATOM 664 N N . LYS A 1 85 ? 11.507 18.240 -5.770 1.00 93.62 85 LYS A N 1
ATOM 665 C CA . LYS A 1 85 ? 10.208 18.496 -5.119 1.00 93.62 85 LYS A CA 1
ATOM 666 C C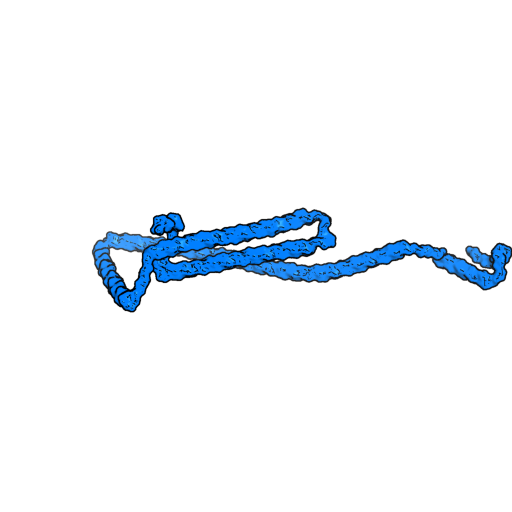 . LYS A 1 85 ? 9.661 17.284 -4.369 1.00 93.62 85 LYS A C 1
ATOM 668 O O . LYS A 1 85 ? 9.027 17.437 -3.329 1.00 93.62 85 LYS A O 1
ATOM 673 N N . ALA A 1 86 ? 9.870 16.078 -4.896 1.00 92.12 86 ALA A N 1
ATOM 674 C CA . ALA A 1 86 ? 9.453 14.854 -4.217 1.00 92.12 86 ALA A CA 1
ATOM 675 C C . ALA A 1 86 ? 10.314 14.564 -2.975 1.00 92.12 86 ALA A C 1
ATOM 677 O O . ALA A 1 86 ? 9.786 14.086 -1.974 1.00 92.12 86 ALA A O 1
ATOM 678 N N . GLU A 1 87 ? 11.613 14.862 -3.030 1.00 88.88 87 GLU A N 1
ATOM 679 C CA . GLU A 1 87 ? 12.523 14.782 -1.884 1.00 88.88 87 GLU A CA 1
ATOM 680 C C . GLU A 1 87 ? 12.120 15.774 -0.785 1.00 88.88 87 GLU A C 1
ATOM 682 O O . GLU A 1 87 ? 11.986 15.382 0.372 1.00 88.88 87 GLU A O 1
ATOM 687 N N . GLU A 1 88 ? 11.831 17.022 -1.154 1.00 92.31 88 GLU A N 1
ATOM 688 C CA . GLU A 1 88 ? 11.386 18.064 -0.223 1.00 92.31 88 GLU A CA 1
ATOM 689 C C . GLU A 1 88 ? 10.041 17.704 0.433 1.00 92.31 88 GLU A C 1
ATOM 691 O O . GLU A 1 88 ? 9.902 17.784 1.652 1.00 92.31 88 GLU A O 1
ATOM 696 N N . ALA A 1 89 ? 9.086 17.172 -0.339 1.00 93.81 89 ALA A N 1
ATOM 697 C CA . ALA A 1 89 ? 7.813 16.691 0.199 1.00 93.81 89 ALA A CA 1
ATOM 698 C C . ALA A 1 89 ? 7.975 15.497 1.160 1.00 93.81 89 ALA A C 1
ATOM 700 O O . ALA A 1 89 ? 7.239 15.385 2.140 1.00 93.81 89 ALA A O 1
ATOM 701 N N . LEU A 1 90 ? 8.925 14.591 0.899 1.00 92.12 90 LEU A N 1
ATOM 702 C CA . LEU A 1 90 ? 9.227 13.488 1.815 1.00 92.12 90 LEU A CA 1
ATOM 703 C C . LEU A 1 90 ? 9.869 13.987 3.113 1.00 92.12 90 LEU A C 1
ATOM 705 O O . LEU A 1 90 ? 9.529 13.477 4.180 1.00 92.12 90 LEU A O 1
ATOM 709 N N . ALA A 1 91 ? 10.760 14.976 3.029 1.00 92.75 91 ALA A N 1
ATOM 710 C CA . ALA A 1 91 ? 11.378 15.593 4.197 1.00 92.75 91 ALA A CA 1
ATOM 711 C C . ALA A 1 91 ? 10.336 16.304 5.081 1.00 92.75 91 ALA A C 1
ATOM 713 O O . ALA A 1 91 ? 10.350 16.138 6.302 1.00 92.75 91 ALA A O 1
ATOM 714 N N . ASP A 1 92 ? 9.385 17.021 4.476 1.00 95.12 92 ASP A N 1
ATOM 715 C CA . ASP A 1 92 ? 8.291 17.670 5.209 1.00 95.12 92 ASP A CA 1
ATOM 716 C C . ASP A 1 92 ? 7.363 16.654 5.885 1.00 95.12 92 ASP A C 1
ATOM 718 O O . ASP A 1 92 ? 7.036 16.806 7.064 1.00 95.12 92 ASP A O 1
ATOM 722 N N . LEU A 1 93 ? 7.003 15.568 5.194 1.00 90.38 93 LEU A N 1
ATOM 723 C CA . LEU A 1 93 ? 6.189 14.500 5.782 1.00 90.38 93 LEU A CA 1
ATOM 724 C C . LEU A 1 93 ? 6.900 13.791 6.943 1.00 90.38 93 LEU A C 1
ATOM 726 O O . LEU A 1 93 ? 6.256 13.447 7.932 1.00 90.38 93 LEU A O 1
ATOM 730 N N . GLN A 1 94 ? 8.217 13.579 6.857 1.00 87.81 94 GLN A N 1
ATOM 731 C CA . GLN A 1 94 ? 8.999 13.035 7.974 1.00 87.81 94 GLN A CA 1
ATOM 732 C C . GLN A 1 94 ? 8.970 13.970 9.183 1.00 87.81 94 GLN A C 1
ATOM 734 O O . GLN A 1 94 ? 8.753 13.519 10.305 1.00 87.81 94 GLN A O 1
ATOM 739 N N . LYS A 1 95 ? 9.113 15.277 8.953 1.00 93.75 95 LYS A N 1
ATOM 740 C CA . LYS A 1 95 ? 9.063 16.287 10.012 1.00 93.75 95 LYS A CA 1
ATOM 741 C C . LYS A 1 95 ? 7.691 16.359 10.683 1.00 93.75 95 LYS A C 1
ATOM 743 O O . LYS A 1 95 ? 7.609 16.504 11.902 1.00 93.75 95 LYS A O 1
ATOM 748 N N . GLU A 1 96 ? 6.616 16.260 9.906 1.00 93.06 96 GLU A N 1
ATOM 749 C CA . GLU A 1 96 ? 5.251 16.247 10.434 1.00 93.06 96 GLU A CA 1
ATOM 750 C C . GLU A 1 96 ? 4.966 14.965 11.230 1.00 93.06 96 GLU A C 1
ATOM 752 O O . GLU A 1 96 ? 4.362 15.025 12.302 1.00 93.06 96 GLU A O 1
ATOM 757 N N . LEU A 1 97 ? 5.477 13.819 10.768 1.00 90.81 97 LEU A N 1
ATOM 758 C CA . LEU A 1 97 ? 5.361 12.542 11.469 1.00 90.81 97 LEU A CA 1
ATOM 759 C C . LEU A 1 97 ? 6.135 12.533 12.795 1.00 90.81 97 LEU A C 1
ATOM 761 O O . LEU A 1 97 ? 5.597 12.078 13.804 1.00 90.81 97 LEU A O 1
ATOM 765 N N . ASP A 1 98 ? 7.351 13.082 12.823 1.00 90.88 98 ASP A N 1
ATOM 766 C CA . ASP A 1 98 ? 8.127 13.238 14.058 1.00 90.88 98 ASP A CA 1
ATOM 767 C C . ASP A 1 98 ? 7.424 14.176 15.045 1.00 90.88 98 ASP A C 1
ATOM 769 O O . ASP A 1 98 ? 7.340 13.877 16.238 1.00 90.88 98 ASP A O 1
ATOM 773 N N . LYS A 1 99 ? 6.843 15.276 14.554 1.00 93.38 99 LYS A N 1
ATOM 774 C CA . LYS A 1 99 ? 6.060 16.193 15.388 1.00 93.38 99 LYS A CA 1
ATOM 775 C C . LYS A 1 99 ? 4.831 15.501 15.988 1.00 93.38 99 LYS A C 1
ATOM 777 O O . LYS A 1 99 ? 4.622 15.587 17.195 1.00 93.38 99 LYS A O 1
ATOM 782 N N . ALA A 1 100 ? 4.064 14.774 15.176 1.00 87.88 100 ALA A N 1
ATOM 783 C CA . ALA A 1 100 ? 2.894 14.029 15.639 1.00 87.88 100 ALA A CA 1
ATOM 784 C C . ALA A 1 100 ? 3.266 12.930 16.648 1.00 87.88 100 ALA A C 1
ATOM 786 O O . ALA A 1 100 ? 2.543 12.707 17.618 1.00 87.88 100 ALA A O 1
ATOM 787 N N . LYS A 1 101 ? 4.416 12.270 16.460 1.00 89.31 101 LYS A N 1
ATOM 788 C CA . LYS A 1 101 ? 4.925 11.264 17.396 1.00 89.31 101 LYS A CA 1
ATOM 789 C C . LYS A 1 101 ? 5.292 11.874 18.751 1.00 89.31 101 LYS A C 1
ATOM 791 O O . LYS A 1 101 ? 4.903 11.324 19.777 1.00 89.31 101 LYS A O 1
ATOM 796 N N . ILE A 1 102 ? 5.980 13.018 18.765 1.00 91.81 102 ILE A N 1
ATOM 797 C CA . ILE A 1 102 ? 6.311 13.738 20.006 1.00 91.81 102 ILE A CA 1
ATOM 798 C C . ILE A 1 102 ? 5.029 14.177 20.724 1.00 91.81 102 ILE A C 1
ATOM 800 O O . ILE A 1 102 ? 4.887 13.968 21.928 1.00 91.81 102 ILE A O 1
ATOM 804 N N . GLU A 1 103 ? 4.063 14.739 19.993 1.00 89.94 103 GLU A N 1
ATOM 805 C CA . GLU A 1 103 ? 2.769 15.132 20.560 1.00 89.94 103 GLU A CA 1
ATOM 806 C C . GLU A 1 103 ? 2.029 13.923 21.156 1.00 89.94 103 GLU A C 1
ATOM 808 O O . GLU A 1 103 ? 1.518 14.000 22.275 1.00 89.94 103 GLU A O 1
ATOM 813 N N . GLN A 1 104 ? 2.055 12.771 20.483 1.00 86.12 104 GLN A N 1
ATOM 814 C CA . GLN A 1 104 ? 1.480 11.531 21.000 1.00 86.12 104 GLN A CA 1
ATOM 815 C C . GLN A 1 104 ? 2.186 11.039 22.273 1.00 86.12 104 GLN A C 1
ATOM 817 O O . GLN A 1 104 ? 1.507 10.684 23.236 1.00 86.12 104 GLN A O 1
ATOM 822 N N . GLU A 1 105 ? 3.521 11.032 22.315 1.00 86.75 105 GLU A N 1
ATOM 823 C CA . GLU A 1 105 ? 4.288 10.638 23.506 1.00 86.75 105 GLU A CA 1
ATOM 824 C C . GLU A 1 105 ? 3.973 11.555 24.699 1.00 86.75 105 GLU A C 1
ATOM 826 O O . GLU A 1 105 ? 3.711 11.070 25.801 1.00 86.75 105 GLU A O 1
ATOM 831 N N . THR A 1 106 ? 3.885 12.872 24.483 1.00 87.94 106 THR A N 1
ATOM 832 C CA . THR A 1 106 ? 3.500 13.814 25.549 1.00 87.94 106 THR A CA 1
ATOM 833 C C . THR A 1 106 ? 2.063 13.607 26.031 1.00 87.94 106 THR A C 1
ATOM 835 O O . THR A 1 106 ? 1.816 13.649 27.237 1.00 87.94 106 THR A O 1
ATOM 838 N N . ALA A 1 107 ? 1.124 13.315 25.127 1.00 87.19 107 ALA A N 1
ATOM 839 C CA . ALA A 1 107 ? -0.263 13.029 25.479 1.00 87.19 107 ALA A CA 1
ATOM 840 C C . ALA A 1 107 ? -0.402 11.721 26.275 1.00 87.19 107 ALA A C 1
ATOM 842 O O . ALA A 1 107 ? -1.195 11.661 27.214 1.00 87.19 107 ALA A O 1
ATOM 843 N N . VAL A 1 108 ? 0.387 10.691 25.944 1.00 89.00 108 VAL A N 1
ATOM 844 C CA . VAL A 1 108 ? 0.437 9.428 26.701 1.00 89.00 108 VAL A CA 1
ATOM 845 C C . VAL A 1 108 ? 0.991 9.660 28.107 1.00 89.00 108 VAL A C 1
ATOM 847 O O . VAL A 1 108 ? 0.391 9.198 29.072 1.00 89.00 108 VAL A O 1
ATOM 850 N N . ILE A 1 109 ? 2.069 10.438 28.248 1.00 90.00 109 ILE A N 1
ATOM 851 C CA . ILE A 1 109 ? 2.640 10.775 29.564 1.00 90.00 109 ILE A CA 1
ATOM 852 C C . ILE A 1 109 ? 1.633 11.564 30.414 1.00 90.00 109 ILE A C 1
ATOM 854 O O . ILE A 1 109 ? 1.463 11.285 31.600 1.00 90.00 109 ILE A O 1
ATOM 858 N N . GLN A 1 110 ? 0.930 12.533 29.821 1.00 86.69 110 GLN A N 1
ATOM 859 C CA . GLN A 1 110 ? -0.108 13.297 30.520 1.00 86.69 110 GLN A CA 1
ATOM 860 C C . GLN A 1 110 ? -1.298 12.421 30.926 1.00 86.69 110 GLN A C 1
ATOM 862 O O . GLN A 1 110 ? -1.792 12.552 32.043 1.00 86.69 110 GLN A O 1
ATOM 867 N N . LYS A 1 111 ? -1.738 11.514 30.046 1.00 88.06 111 LYS A N 1
ATOM 868 C CA . LYS A 1 111 ? -2.781 10.519 30.335 1.00 88.06 111 LYS A CA 1
ATOM 869 C C . LYS A 1 111 ? -2.400 9.644 31.522 1.00 88.06 111 LYS A C 1
ATOM 871 O O . LYS A 1 111 ? -3.196 9.522 32.442 1.00 88.06 111 LYS A O 1
ATOM 876 N N . GLN A 1 112 ? -1.182 9.113 31.521 1.00 86.69 112 GLN A N 1
ATOM 877 C CA . GLN A 1 112 ? -0.687 8.255 32.591 1.00 86.69 112 GLN A CA 1
ATOM 878 C C . GLN A 1 112 ? -0.604 9.012 33.924 1.00 86.69 112 GLN A C 1
ATOM 880 O O . GLN A 1 112 ? -1.077 8.523 34.943 1.00 86.69 112 GLN A O 1
ATOM 885 N N . LYS A 1 113 ? -0.124 10.262 33.904 1.00 91.19 113 LYS A N 1
ATOM 886 C CA . LYS A 1 113 ? -0.097 11.123 35.094 1.00 91.19 113 LYS A CA 1
ATOM 887 C C . LYS A 1 113 ? -1.498 11.400 35.657 1.00 91.19 113 LYS A C 1
ATOM 889 O O . LYS A 1 113 ? -1.681 11.378 36.869 1.00 91.19 113 LYS A O 1
ATOM 894 N N . LEU A 1 114 ? -2.476 11.665 34.787 1.00 87.56 114 LEU A N 1
ATOM 895 C CA . LEU A 1 114 ? -3.871 11.875 35.188 1.00 87.56 114 LEU A CA 1
ATOM 896 C C . LEU A 1 114 ? -4.506 10.589 35.735 1.00 87.56 114 LEU A C 1
ATOM 898 O O . LEU A 1 114 ? -5.274 10.651 36.690 1.00 87.56 114 LEU A O 1
ATOM 902 N N . GLU A 1 115 ? -4.197 9.433 35.146 1.00 84.31 115 GLU A N 1
ATOM 903 C CA . GLU A 1 115 ? -4.655 8.134 35.645 1.00 84.31 115 GLU A CA 1
ATOM 904 C C . GLU A 1 115 ? -4.097 7.844 37.044 1.00 84.31 115 GLU A C 1
ATOM 906 O O . GLU A 1 115 ? -4.872 7.472 37.925 1.00 84.31 115 GLU A O 1
ATOM 911 N N . ASP A 1 116 ? -2.811 8.111 37.283 1.00 88.38 116 ASP A N 1
ATOM 912 C CA . ASP A 1 116 ? -2.183 7.963 38.601 1.00 88.38 116 ASP A CA 1
ATOM 913 C C . ASP A 1 116 ? -2.804 8.908 39.648 1.00 88.38 116 ASP A C 1
ATOM 915 O O . ASP A 1 116 ? -3.072 8.500 40.779 1.00 88.38 116 ASP A O 1
ATOM 919 N N . GLU A 1 117 ? -3.100 10.159 39.277 1.00 87.75 117 GLU A N 1
ATOM 920 C CA . GLU A 1 117 ? -3.729 11.150 40.165 1.00 87.75 117 GLU A CA 1
ATOM 921 C C . GLU A 1 117 ? -5.184 10.779 40.512 1.00 87.75 117 GLU A C 1
ATOM 923 O O . GLU A 1 117 ? -5.612 10.907 41.665 1.00 87.75 117 GLU A O 1
ATOM 928 N N . ILE A 1 118 ? -5.939 10.237 39.547 1.00 82.75 118 ILE A N 1
ATOM 929 C CA . ILE A 1 118 ? -7.288 9.694 39.775 1.00 82.75 118 ILE A CA 1
ATOM 930 C C . ILE A 1 118 ? -7.230 8.477 40.703 1.00 82.75 118 ILE A C 1
ATOM 932 O O . ILE A 1 118 ? -8.103 8.322 41.561 1.00 82.75 118 ILE A O 1
ATOM 936 N N . LEU A 1 119 ? -6.224 7.615 40.544 1.00 86.62 119 LEU A N 1
ATOM 937 C CA . LEU A 1 119 ? -6.070 6.402 41.342 1.00 86.62 119 LEU A CA 1
ATOM 938 C C . LEU A 1 119 ? -5.672 6.730 42.787 1.00 86.62 119 LEU A C 1
ATOM 940 O O . LEU A 1 119 ? -6.287 6.204 43.711 1.00 86.62 119 LEU A O 1
ATOM 944 N N . ALA A 1 120 ? -4.752 7.679 42.984 1.00 84.62 120 ALA A N 1
ATOM 945 C CA . ALA A 1 120 ? -4.401 8.211 44.301 1.00 84.62 120 ALA A CA 1
ATOM 946 C C . ALA A 1 120 ? -5.608 8.870 44.992 1.00 84.62 120 ALA A C 1
ATOM 948 O O . ALA A 1 120 ? -5.902 8.565 46.146 1.00 84.62 120 ALA A O 1
ATOM 949 N N . THR A 1 121 ? -6.373 9.694 44.265 1.00 79.81 121 THR A N 1
ATOM 950 C CA . THR A 1 121 ? -7.600 10.327 44.787 1.00 79.81 121 THR A CA 1
ATOM 951 C C . THR A 1 121 ? -8.669 9.292 45.149 1.00 79.81 121 THR A C 1
ATOM 953 O O . THR A 1 121 ? -9.376 9.439 46.147 1.00 79.81 121 THR A O 1
ATOM 956 N N . ARG A 1 122 ? -8.815 8.227 44.347 1.00 80.56 122 ARG A N 1
ATOM 957 C CA . ARG A 1 122 ? -9.712 7.106 44.663 1.00 80.56 122 ARG A CA 1
ATOM 958 C C . ARG A 1 122 ? -9.270 6.380 45.924 1.00 80.56 122 ARG A C 1
ATOM 960 O O . ARG A 1 122 ? -10.111 6.147 46.781 1.00 80.56 122 ARG A O 1
ATOM 967 N N . GLN A 1 123 ? -7.983 6.083 46.058 1.00 80.81 123 GLN A N 1
ATOM 968 C CA . GLN A 1 123 ? -7.439 5.412 47.234 1.00 80.81 123 GLN A CA 1
ATOM 969 C C . GLN A 1 123 ? -7.606 6.267 48.500 1.00 80.81 123 GLN A C 1
ATOM 971 O O . GLN A 1 123 ? -7.984 5.749 49.545 1.00 80.81 123 GLN A O 1
ATOM 976 N N . GLU A 1 124 ? -7.409 7.584 48.410 1.00 77.31 124 GLU A N 1
ATOM 977 C CA . GLU A 1 124 ? -7.660 8.515 49.517 1.00 77.31 124 GLU A CA 1
ATOM 978 C C . GLU A 1 124 ? -9.149 8.560 49.897 1.00 77.31 124 GLU A C 1
ATOM 980 O O . GLU A 1 124 ? -9.490 8.500 51.078 1.00 77.31 124 GLU A O 1
ATOM 985 N N . ARG A 1 125 ? -10.061 8.563 48.913 1.00 68.44 125 ARG A N 1
ATOM 986 C CA . ARG A 1 125 ? -11.507 8.432 49.163 1.00 68.44 125 ARG A CA 1
ATOM 987 C C . ARG A 1 125 ? -11.899 7.085 49.759 1.00 68.44 125 ARG A C 1
ATOM 989 O O . ARG A 1 125 ? -12.801 7.060 50.586 1.00 68.44 125 ARG A O 1
ATOM 996 N N . GLU A 1 126 ? -11.258 5.992 49.362 1.00 69.88 126 GLU A N 1
ATOM 997 C CA . GLU A 1 126 ? -11.487 4.659 49.929 1.00 69.88 126 GLU A CA 1
ATOM 998 C C . GLU A 1 126 ? -10.994 4.576 51.380 1.00 69.88 126 GLU A C 1
ATOM 1000 O O . GLU A 1 126 ? -11.685 4.016 52.225 1.00 69.88 126 GLU A O 1
ATOM 1005 N N . LEU A 1 127 ? -9.858 5.202 51.708 1.00 69.38 127 LEU A N 1
ATOM 1006 C CA . LEU A 1 127 ? -9.362 5.319 53.086 1.00 69.38 127 LEU A CA 1
ATOM 1007 C C . LEU A 1 127 ? -10.262 6.213 53.956 1.00 69.38 127 LEU A C 1
ATOM 1009 O O . LEU A 1 127 ? -10.489 5.902 55.124 1.00 69.38 127 LEU A O 1
ATOM 1013 N N . LEU A 1 128 ? -10.814 7.293 53.392 1.00 63.81 128 LEU A N 1
ATOM 1014 C CA . LEU A 1 128 ? -11.819 8.133 54.055 1.00 63.81 128 LEU A CA 1
ATOM 1015 C C . LEU A 1 128 ? -13.157 7.391 54.228 1.00 63.81 128 LEU A C 1
ATOM 1017 O O . LEU A 1 128 ? -13.758 7.471 55.293 1.00 63.81 128 LEU A O 1
ATOM 1021 N N . GLN A 1 129 ? -13.593 6.609 53.233 1.00 58.62 129 GLN A N 1
ATOM 1022 C CA . GLN A 1 129 ? -14.781 5.747 53.329 1.00 58.62 129 GLN A CA 1
ATOM 1023 C C . GLN A 1 129 ? -14.601 4.588 54.315 1.00 58.62 129 GLN A C 1
ATOM 1025 O O . GLN A 1 129 ? -15.579 4.164 54.924 1.00 58.62 129 GLN A O 1
ATOM 1030 N N . ALA A 1 130 ? -13.378 4.087 54.500 1.00 59.06 130 ALA A N 1
ATOM 1031 C CA . ALA A 1 130 ? -13.075 3.055 55.488 1.00 59.06 130 ALA A CA 1
ATOM 1032 C C . ALA A 1 130 ? -13.163 3.568 56.939 1.00 59.06 130 ALA A C 1
ATOM 1034 O O . ALA A 1 130 ? -13.338 2.760 57.851 1.00 59.06 130 ALA A O 1
ATOM 1035 N N . ASN A 1 131 ? -13.072 4.886 57.158 1.00 58.59 131 ASN A N 1
ATOM 1036 C CA . ASN A 1 131 ? -13.138 5.504 58.485 1.00 58.59 131 ASN A CA 1
ATOM 1037 C C . ASN A 1 131 ? -14.557 5.902 58.934 1.00 58.59 131 ASN A C 1
ATOM 1039 O O . ASN A 1 131 ? -14.726 6.202 60.114 1.00 58.59 131 ASN A O 1
ATOM 1043 N N . ASP A 1 132 ? -15.572 5.862 58.058 1.00 57.22 132 ASP A N 1
ATOM 1044 C CA . ASP A 1 132 ? -16.943 6.294 58.384 1.00 57.22 132 ASP A CA 1
ATOM 1045 C C . ASP A 1 132 ? -18.012 5.235 58.011 1.00 57.22 132 ASP A C 1
ATOM 1047 O O . ASP A 1 132 ? -18.580 5.255 56.913 1.00 57.22 132 ASP A O 1
ATOM 1051 N N . PRO A 1 133 ? -18.329 4.289 58.920 1.00 57.53 133 PRO A N 1
ATOM 1052 C CA . PRO A 1 133 ? -19.226 3.160 58.644 1.00 57.53 133 PRO A CA 1
ATOM 1053 C C . PRO A 1 133 ? -20.718 3.531 58.530 1.00 57.53 133 PRO A C 1
ATOM 1055 O O . PRO A 1 133 ? -21.517 2.723 58.048 1.00 57.53 133 PRO A O 1
ATOM 1058 N N . GLU A 1 134 ? -21.127 4.732 58.956 1.00 58.66 134 GLU A N 1
ATOM 1059 C CA . GLU A 1 134 ? -22.525 5.186 58.857 1.00 58.66 134 GLU A CA 1
ATOM 1060 C C . GLU A 1 134 ? -22.865 5.763 57.475 1.00 58.66 134 GLU A C 1
ATOM 1062 O O . GLU A 1 134 ? -23.976 5.564 56.975 1.00 58.66 134 GLU A O 1
ATOM 1067 N N . GLN A 1 135 ? -21.900 6.391 56.796 1.00 56.88 135 GLN A N 1
ATOM 1068 C CA . GLN A 1 135 ? -22.099 6.924 55.447 1.00 56.88 135 GLN A CA 1
ATOM 1069 C C . GLN A 1 135 ? -22.080 5.815 54.385 1.00 56.88 135 GLN A C 1
ATOM 1071 O O . GLN A 1 135 ? -22.787 5.897 53.382 1.00 56.88 135 GLN A O 1
ATOM 1076 N N . THR A 1 136 ? -21.338 4.727 54.616 1.00 58.31 136 THR A N 1
ATOM 1077 C CA . THR A 1 136 ? -21.330 3.565 53.714 1.00 58.31 136 THR A CA 1
ATOM 1078 C C . THR A 1 136 ? -22.698 2.889 53.653 1.00 58.31 136 THR A C 1
ATOM 1080 O O . THR A 1 136 ? -23.123 2.483 52.577 1.00 58.31 136 THR A O 1
ATOM 1083 N N . ARG A 1 137 ? -23.424 2.797 54.778 1.00 58.78 137 ARG A N 1
ATOM 1084 C CA . ARG A 1 137 ? -24.768 2.193 54.801 1.00 58.78 137 ARG A CA 1
ATOM 1085 C C . ARG A 1 137 ? -25.775 3.000 53.989 1.00 58.78 137 ARG A C 1
ATOM 1087 O O . ARG A 1 137 ? -26.472 2.416 53.168 1.00 58.78 137 ARG A O 1
ATOM 1094 N N . SER A 1 138 ? -25.798 4.322 54.151 1.00 64.56 138 SER A N 1
ATOM 1095 C CA . SER A 1 138 ? -26.737 5.184 53.421 1.00 64.56 138 SER A CA 1
ATOM 1096 C C . SER A 1 138 ? -26.427 5.268 51.922 1.00 64.56 138 SER A C 1
ATOM 1098 O O . SER A 1 138 ? -27.344 5.284 51.102 1.00 64.56 138 SER A O 1
ATOM 1100 N N . VAL A 1 139 ? -25.147 5.244 51.535 1.00 72.81 139 VAL A N 1
ATOM 1101 C CA . VAL A 1 139 ? -24.734 5.199 50.121 1.00 72.81 139 VAL A CA 1
ATOM 1102 C C . VAL A 1 139 ? -25.043 3.841 49.491 1.00 72.81 139 VAL A C 1
ATOM 1104 O O . VAL A 1 139 ? -25.505 3.795 48.353 1.00 72.81 139 VAL A O 1
ATOM 1107 N N . VAL A 1 140 ? -24.838 2.738 50.219 1.00 71.12 140 VAL A N 1
ATOM 1108 C CA . VAL A 1 140 ? -25.215 1.396 49.750 1.00 71.12 140 VAL A CA 1
ATOM 1109 C C . VAL A 1 140 ? -26.727 1.306 49.565 1.00 71.12 140 VAL A C 1
ATOM 1111 O O . VAL A 1 140 ? -27.157 0.856 48.510 1.00 71.12 140 VAL A O 1
ATOM 1114 N N . GLU A 1 141 ? -27.530 1.797 50.511 1.00 74.19 141 GLU A N 1
ATOM 1115 C CA . GLU A 1 141 ? -28.994 1.828 50.387 1.00 74.19 141 GLU A CA 1
ATOM 1116 C C . GLU A 1 141 ? -29.457 2.679 49.193 1.00 74.19 141 GLU A C 1
ATOM 1118 O O . GLU A 1 141 ? -30.299 2.233 48.412 1.00 74.19 141 GLU A O 1
ATOM 1123 N N . HIS A 1 142 ? -28.857 3.855 48.980 1.00 77.44 142 HIS A N 1
ATOM 1124 C CA . HIS A 1 142 ? -29.180 4.712 47.837 1.00 77.44 142 HIS A CA 1
ATOM 1125 C C . HIS A 1 142 ? -28.785 4.071 46.496 1.00 77.44 142 HIS A C 1
ATOM 1127 O O . HIS A 1 142 ? -29.554 4.116 45.535 1.00 77.44 142 HIS A O 1
ATOM 1133 N N . LEU A 1 143 ? -27.607 3.447 46.407 1.00 75.19 143 LEU A N 1
ATOM 1134 C CA . LEU A 1 143 ? -27.173 2.725 45.206 1.00 75.19 143 LEU A CA 1
ATOM 1135 C C . LEU A 1 143 ? -28.053 1.500 44.941 1.00 75.19 143 LEU A C 1
ATOM 1137 O O . LEU A 1 143 ? -28.332 1.170 43.790 1.00 75.19 143 LEU A O 1
ATOM 1141 N N . GLN A 1 144 ? -28.515 0.827 45.993 1.00 73.62 144 GLN A N 1
ATOM 1142 C CA . GLN A 1 144 ? -29.407 -0.321 45.876 1.00 73.62 144 GLN A CA 1
ATOM 1143 C C . GLN A 1 144 ? -30.781 0.097 45.338 1.00 73.62 144 GLN A C 1
ATOM 1145 O O . GLN A 1 144 ? -31.343 -0.607 44.495 1.00 73.62 144 GLN A O 1
ATOM 1150 N N . GLU A 1 145 ? -31.280 1.263 45.757 1.00 83.44 145 GLU A N 1
ATOM 1151 C CA . GLU A 1 145 ? -32.515 1.845 45.233 1.00 83.44 145 GLU A CA 1
ATOM 1152 C C . GLU A 1 145 ? -32.352 2.336 43.786 1.00 83.44 145 GLU A C 1
ATOM 1154 O O . GLU A 1 145 ? -33.208 2.058 42.949 1.00 83.44 145 GLU A O 1
ATOM 1159 N N . GLU A 1 146 ? -31.223 2.954 43.424 1.00 82.81 146 GLU A N 1
ATOM 1160 C CA . GLU A 1 146 ? -30.939 3.315 42.025 1.00 82.81 146 GLU A CA 1
ATOM 1161 C C . GLU A 1 146 ? -30.836 2.085 41.119 1.00 82.81 146 GLU A C 1
ATOM 1163 O O . GLU A 1 146 ? -31.398 2.071 40.024 1.00 82.81 146 GLU A O 1
ATOM 1168 N N . VAL A 1 147 ? -30.175 1.014 41.568 1.00 79.50 147 VAL A N 1
ATOM 1169 C CA . VAL A 1 147 ? -30.106 -0.251 40.820 1.00 79.50 147 VAL A CA 1
ATOM 1170 C C . VAL A 1 147 ? -31.496 -0.862 40.658 1.00 79.50 147 VAL A C 1
ATOM 1172 O O . VAL A 1 147 ? -31.807 -1.412 39.598 1.00 79.50 147 VAL A O 1
ATOM 1175 N N . ARG A 1 148 ? -32.351 -0.763 41.681 1.00 82.56 148 ARG A N 1
ATOM 1176 C CA . ARG A 1 148 ? -33.744 -1.211 41.608 1.00 82.56 148 ARG A CA 1
ATOM 1177 C C . ARG A 1 148 ? -34.534 -0.392 40.587 1.00 82.56 148 ARG A C 1
ATOM 1179 O O . ARG A 1 148 ? -35.175 -0.987 39.722 1.00 82.56 148 ARG A O 1
ATOM 1186 N N . LEU A 1 149 ? -34.425 0.934 40.634 1.00 86.19 149 LEU A N 1
ATOM 1187 C CA . LEU A 1 149 ? -35.107 1.848 39.721 1.00 86.19 149 LEU A CA 1
ATOM 1188 C C . LEU A 1 149 ? -34.637 1.650 38.273 1.00 86.19 149 LEU A C 1
ATOM 1190 O O . LEU A 1 149 ? -35.452 1.576 37.358 1.00 86.19 149 LEU A O 1
ATOM 1194 N N . LEU A 1 150 ? -33.330 1.489 38.055 1.00 79.44 150 LEU A N 1
ATOM 1195 C CA . LEU A 1 150 ? -32.754 1.205 36.740 1.00 79.44 150 LEU A CA 1
ATOM 1196 C C . LEU A 1 150 ? -33.207 -0.155 36.207 1.00 79.44 150 LEU A C 1
ATOM 1198 O O . LEU A 1 150 ? -33.510 -0.266 35.023 1.00 79.44 150 LEU A O 1
ATOM 1202 N N . ARG A 1 151 ? -33.314 -1.185 37.055 1.00 77.00 151 ARG A N 1
ATOM 1203 C CA . ARG A 1 151 ? -33.879 -2.487 36.659 1.00 77.00 151 ARG A CA 1
ATOM 1204 C C . ARG A 1 151 ? -35.356 -2.390 36.303 1.00 77.00 151 ARG A C 1
ATOM 1206 O O . ARG A 1 151 ? -35.788 -3.053 35.365 1.00 77.00 151 ARG A O 1
ATOM 1213 N N . GLU A 1 152 ? -36.119 -1.569 37.013 1.00 82.38 152 GLU A N 1
ATOM 1214 C CA . GLU A 1 152 ? -37.526 -1.323 36.706 1.00 82.38 152 GLU A CA 1
ATOM 1215 C C . GLU A 1 152 ? -37.684 -0.546 35.394 1.00 82.38 152 GLU A C 1
ATOM 1217 O O . GLU A 1 152 ? -38.467 -0.946 34.536 1.00 82.38 152 GLU A O 1
ATOM 1222 N N . GLN A 1 153 ? -36.864 0.481 35.158 1.00 80.12 153 GLN A N 1
ATOM 1223 C CA . GLN A 1 153 ? -36.820 1.196 33.881 1.00 80.12 153 GLN A CA 1
ATOM 1224 C C . GLN A 1 153 ? -36.386 0.293 32.723 1.00 80.12 153 GLN A C 1
ATOM 1226 O O . GLN A 1 153 ? -36.957 0.374 31.637 1.00 80.12 153 GLN A O 1
ATOM 1231 N N . LEU A 1 154 ? -35.419 -0.598 32.947 1.00 74.88 154 LEU A N 1
ATOM 1232 C CA . LEU A 1 154 ? -34.953 -1.558 31.948 1.00 74.88 154 LEU A CA 1
ATOM 1233 C C . LEU A 1 154 ? -36.036 -2.607 31.661 1.00 74.88 154 LEU A C 1
ATOM 1235 O O . LEU A 1 154 ? -36.306 -2.879 30.498 1.00 74.88 154 LEU A O 1
ATOM 1239 N N . SER A 1 155 ? -36.733 -3.104 32.686 1.00 77.69 155 SER A N 1
ATOM 1240 C CA . SER A 1 155 ? -37.914 -3.970 32.553 1.00 77.69 155 SER A CA 1
ATOM 1241 C C . SER A 1 155 ? -39.036 -3.285 31.767 1.00 77.69 155 SER A C 1
ATOM 1243 O O . SER A 1 155 ? -39.614 -3.877 30.858 1.00 77.69 155 SER A O 1
ATOM 1245 N N . MET A 1 156 ? -39.302 -2.006 32.038 1.00 77.75 156 MET A N 1
ATOM 1246 C CA . MET A 1 156 ? -40.305 -1.212 31.325 1.00 77.75 156 MET A CA 1
ATOM 1247 C C . MET A 1 156 ? -39.899 -0.944 29.871 1.00 77.75 156 MET A C 1
ATOM 1249 O O . MET A 1 156 ? -40.730 -1.064 28.972 1.00 77.75 156 MET A O 1
ATOM 1253 N N . ALA A 1 157 ? -38.622 -0.649 29.613 1.00 71.44 157 ALA A N 1
ATOM 1254 C CA . ALA A 1 157 ? -38.077 -0.507 28.266 1.00 71.44 157 ALA A CA 1
ATOM 1255 C C . ALA A 1 157 ? -38.104 -1.843 27.506 1.00 71.44 157 ALA A C 1
ATOM 1257 O O . ALA A 1 157 ? -38.485 -1.874 26.340 1.00 71.44 157 ALA A O 1
ATOM 1258 N N . GLN A 1 158 ? -37.788 -2.958 28.168 1.00 67.62 158 GLN A N 1
ATOM 1259 C CA . GLN A 1 158 ? -37.897 -4.311 27.619 1.00 67.62 158 GLN A CA 1
ATOM 1260 C C . GLN A 1 158 ? -39.350 -4.691 27.335 1.00 67.62 158 GLN A C 1
ATOM 1262 O O . GLN A 1 158 ? -39.629 -5.246 26.279 1.00 67.62 158 GLN A O 1
ATOM 1267 N N . ALA A 1 159 ? -40.293 -4.350 28.212 1.00 67.06 159 ALA A N 1
ATOM 1268 C CA . ALA A 1 159 ? -41.719 -4.570 27.999 1.00 67.06 159 ALA A CA 1
ATOM 1269 C C . ALA A 1 159 ? -42.269 -3.691 26.861 1.00 67.06 159 ALA A C 1
ATOM 1271 O O . ALA A 1 159 ? -43.110 -4.143 26.085 1.00 67.06 159 ALA A O 1
ATOM 1272 N N . ALA A 1 160 ? -41.776 -2.458 26.713 1.00 64.69 160 ALA A N 1
ATOM 1273 C CA . ALA A 1 160 ? -42.101 -1.581 25.589 1.00 64.69 160 ALA A CA 1
ATOM 1274 C C . ALA A 1 160 ? -41.518 -2.107 24.264 1.00 64.69 160 ALA A C 1
ATOM 1276 O O . ALA A 1 160 ? -42.224 -2.136 23.256 1.00 64.69 160 ALA A O 1
ATOM 1277 N N . MET A 1 161 ? -40.278 -2.609 24.271 1.00 58.66 161 MET A N 1
ATOM 1278 C CA . MET A 1 161 ? -39.675 -3.296 23.123 1.00 58.66 161 MET A CA 1
ATOM 1279 C C . MET A 1 161 ? -40.393 -4.612 22.793 1.00 58.66 161 MET A C 1
ATOM 1281 O O . MET A 1 161 ? -40.583 -4.918 21.620 1.00 58.66 161 MET A O 1
ATOM 1285 N N . ALA A 1 162 ? -40.855 -5.364 23.795 1.00 58.12 162 ALA A N 1
ATOM 1286 C CA . ALA A 1 162 ? -41.644 -6.580 23.606 1.00 58.12 162 ALA A CA 1
ATOM 1287 C C . ALA A 1 162 ? -43.039 -6.277 23.034 1.00 58.12 162 ALA A C 1
ATOM 1289 O O . ALA A 1 162 ? -43.554 -7.025 22.212 1.00 58.12 162 ALA A O 1
ATOM 1290 N N . ARG A 1 163 ? -43.648 -5.144 23.403 1.00 54.88 163 ARG A N 1
ATOM 1291 C CA . ARG A 1 163 ? -44.887 -4.661 22.768 1.00 54.88 163 ARG A CA 1
ATOM 1292 C C . ARG A 1 163 ? -44.659 -4.216 21.320 1.00 54.88 163 ARG A C 1
ATOM 1294 O O . ARG A 1 163 ? -45.543 -4.409 20.492 1.00 54.88 163 ARG A O 1
ATOM 1301 N N . TYR A 1 164 ? -43.479 -3.680 21.001 1.00 49.75 164 TYR A N 1
ATOM 1302 C CA . TYR A 1 164 ? -43.082 -3.344 19.630 1.00 49.75 164 TYR A CA 1
ATOM 1303 C C . TYR A 1 164 ? -42.783 -4.597 18.781 1.00 49.75 164 TYR A C 1
ATOM 1305 O O . TYR A 1 164 ? -43.198 -4.665 17.626 1.00 49.75 164 TYR A O 1
ATOM 1313 N N . SER A 1 165 ? -42.161 -5.634 19.356 1.00 51.31 165 SER A N 1
ATOM 1314 C CA . SER A 1 165 ? -41.838 -6.880 18.643 1.00 51.31 165 SER A CA 1
ATOM 1315 C C . SER A 1 165 ? -43.064 -7.732 18.287 1.00 51.31 165 SER A C 1
ATOM 1317 O O . SER A 1 165 ? -43.001 -8.509 17.338 1.00 51.31 165 SER A O 1
ATOM 1319 N N . VAL A 1 166 ? -44.188 -7.561 18.994 1.00 53.97 166 VAL A N 1
ATOM 1320 C CA . VAL A 1 166 ? -45.466 -8.236 18.694 1.00 53.97 166 VAL A CA 1
ATOM 1321 C C . VAL A 1 166 ? -46.202 -7.590 17.507 1.00 53.97 166 VAL A C 1
ATOM 1323 O O . VAL A 1 166 ? -46.968 -8.270 16.829 1.00 53.97 166 VAL A O 1
ATOM 1326 N N . ALA A 1 167 ? -45.947 -6.310 17.205 1.00 54.06 167 ALA A N 1
ATOM 1327 C CA . ALA A 1 167 ? -46.552 -5.602 16.067 1.00 54.06 167 ALA A CA 1
ATOM 1328 C C . ALA A 1 167 ? -45.675 -5.604 14.795 1.00 54.06 167 ALA A C 1
ATOM 1330 O O . ALA A 1 167 ? -46.171 -5.363 13.697 1.00 54.06 167 ALA A O 1
ATOM 1331 N N . GLY A 1 168 ? -44.386 -5.922 14.923 1.00 56.97 168 GLY A N 1
ATOM 1332 C CA . GLY A 1 168 ? -43.462 -6.133 13.813 1.00 56.97 168 GLY A CA 1
ATOM 1333 C C . GLY A 1 168 ? -42.202 -6.797 14.345 1.00 56.97 168 GLY A C 1
ATOM 1334 O O . GLY A 1 168 ? -41.428 -6.157 15.051 1.00 56.97 168 GLY A O 1
ATOM 1335 N N . GLY A 1 169 ? -42.035 -8.091 14.059 1.00 52.03 169 GLY A N 1
ATOM 1336 C CA . GLY A 1 169 ? -41.007 -8.946 14.654 1.00 52.03 169 GLY A CA 1
ATOM 1337 C C . GLY A 1 169 ? -39.626 -8.297 14.672 1.00 52.03 169 GLY A C 1
ATOM 1338 O O . GLY A 1 169 ? -38.977 -8.176 13.634 1.00 52.03 169 GLY A O 1
ATOM 1339 N N . ALA A 1 170 ? -39.166 -7.896 15.858 1.00 63.06 170 ALA A N 1
ATOM 1340 C CA . ALA A 1 170 ? -37.790 -7.474 16.056 1.00 63.06 170 ALA A CA 1
ATOM 1341 C C . ALA A 1 170 ? -36.902 -8.699 15.817 1.00 63.06 170 ALA A C 1
ATOM 1343 O O . ALA A 1 170 ? -36.881 -9.630 16.623 1.00 63.06 170 ALA A O 1
ATOM 1344 N N . TRP A 1 171 ? -36.237 -8.738 14.664 1.00 69.38 171 TRP A N 1
ATOM 1345 C CA . TRP A 1 171 ? -35.315 -9.812 14.329 1.00 69.38 171 TRP A CA 1
ATOM 1346 C C . TRP A 1 171 ? -34.144 -9.781 15.310 1.00 69.38 171 TRP A C 1
ATOM 1348 O O . TRP A 1 171 ? -33.349 -8.843 15.315 1.00 69.38 171 TRP A O 1
ATOM 1358 N N . VAL A 1 172 ? -34.068 -10.806 16.156 1.00 71.62 172 VAL A N 1
ATOM 1359 C CA . VAL A 1 172 ? -32.913 -11.064 17.012 1.00 71.62 172 VAL A CA 1
ATOM 1360 C C . VAL A 1 172 ? -32.065 -12.113 16.296 1.00 71.62 172 VAL A C 1
ATOM 1362 O O . VAL A 1 172 ? -32.552 -13.228 16.074 1.00 71.62 172 VAL A O 1
ATOM 1365 N N . PRO A 1 173 ? -30.833 -11.784 15.877 1.00 77.38 173 PRO A N 1
ATOM 1366 C CA . PRO A 1 173 ? -30.026 -12.713 15.109 1.00 77.38 173 PRO A CA 1
ATOM 1367 C C . PRO A 1 173 ? -29.629 -13.939 15.959 1.00 77.38 173 PRO A C 1
ATOM 1369 O O . PRO A 1 173 ? -29.170 -13.776 17.091 1.00 77.38 173 PRO A O 1
ATOM 1372 N N . PRO A 1 174 ? -29.794 -15.174 15.443 1.00 83.81 174 PRO A N 1
ATOM 1373 C CA . PRO A 1 174 ? -29.462 -16.396 16.178 1.00 83.81 174 PRO A CA 1
ATOM 1374 C C . PRO A 1 174 ? -27.963 -16.529 16.475 1.00 83.81 174 PRO A C 1
ATOM 1376 O O . PRO A 1 174 ? -27.129 -16.153 15.656 1.00 83.81 174 PRO A O 1
ATOM 1379 N N . ALA A 1 175 ? -27.603 -17.191 17.579 1.00 82.06 175 ALA A N 1
ATOM 1380 C CA . ALA A 1 175 ? -26.199 -17.470 17.910 1.00 82.06 175 ALA A CA 1
ATOM 1381 C C . ALA A 1 175 ? -25.487 -18.329 16.844 1.00 82.06 175 ALA A C 1
ATOM 1383 O O . ALA A 1 175 ? -24.294 -18.173 16.610 1.00 82.06 175 ALA A O 1
ATOM 1384 N N . SER A 1 176 ? -26.203 -19.210 16.139 1.00 86.00 176 SER A N 1
ATOM 1385 C CA . SER A 1 176 ? -25.637 -19.962 15.009 1.00 86.00 176 SER A CA 1
ATOM 1386 C C . SER A 1 176 ? -25.198 -19.042 13.865 1.00 86.00 176 SER A C 1
ATOM 1388 O O . SER A 1 176 ? -24.156 -19.279 13.259 1.00 86.00 176 SER A O 1
ATOM 1390 N N . LEU A 1 177 ? -25.934 -17.954 13.608 1.00 87.69 177 LEU A N 1
ATOM 1391 C CA . LEU A 1 177 ? -25.577 -16.970 12.585 1.00 87.69 177 LEU A CA 1
ATOM 1392 C C . LEU A 1 177 ? -24.250 -16.278 12.917 1.00 87.69 177 LEU A C 1
ATOM 1394 O O . LEU A 1 177 ? -23.458 -16.031 12.013 1.00 87.69 177 LEU A O 1
ATOM 1398 N N . GLN A 1 178 ? -23.977 -16.019 14.200 1.00 88.44 178 GLN A N 1
ATOM 1399 C CA . GLN A 1 178 ? -22.695 -15.464 14.634 1.00 88.44 178 GLN A CA 1
ATOM 1400 C C . GLN A 1 178 ? -21.525 -16.371 14.241 1.00 88.44 178 GLN A C 1
ATOM 1402 O O . GLN A 1 178 ? -20.578 -15.892 13.620 1.00 88.44 178 GLN A O 1
ATOM 1407 N N . HIS A 1 179 ? -21.611 -17.672 14.531 1.00 89.62 179 HIS A N 1
ATOM 1408 C CA . HIS A 1 179 ? -20.557 -18.633 14.188 1.00 89.62 179 HIS A CA 1
ATOM 1409 C C . HIS A 1 179 ? -20.334 -18.726 12.670 1.00 89.62 179 HIS A C 1
ATOM 1411 O O . HIS A 1 179 ? -19.195 -18.689 12.209 1.00 89.62 179 HIS A O 1
ATOM 1417 N N . TRP A 1 180 ? -21.410 -18.760 11.875 1.00 92.38 180 TRP A N 1
ATOM 1418 C CA . TRP A 1 180 ? -21.315 -18.766 10.410 1.00 92.38 180 TRP A CA 1
ATOM 1419 C C . TRP A 1 180 ? -20.700 -17.483 9.845 1.00 92.38 180 TRP A C 1
ATOM 1421 O O . TRP A 1 180 ? -19.892 -17.545 8.917 1.00 92.38 180 TRP A O 1
ATOM 1431 N N . LEU A 1 181 ? -21.049 -16.316 10.394 1.00 93.31 181 LEU A N 1
ATOM 1432 C CA . LEU A 1 181 ? -20.472 -15.038 9.973 1.00 93.31 181 LEU A CA 1
ATOM 1433 C C . LEU A 1 181 ? -18.995 -14.925 10.362 1.00 93.31 181 LEU A C 1
ATOM 1435 O O . LEU A 1 181 ? -18.202 -14.448 9.554 1.00 93.31 181 LEU A O 1
ATOM 1439 N N . GLN A 1 182 ? -18.611 -15.417 11.541 1.00 92.31 182 GLN A N 1
ATOM 1440 C CA . GLN A 1 182 ? -17.210 -15.515 11.959 1.00 92.31 182 GLN A CA 1
ATOM 1441 C C . GLN A 1 182 ? -16.418 -16.441 11.031 1.00 92.31 182 GLN A C 1
ATOM 1443 O O . GLN A 1 182 ? -15.375 -16.039 10.522 1.00 92.31 182 GLN A O 1
ATOM 1448 N N . LEU A 1 183 ? -16.938 -17.635 10.720 1.00 92.00 183 LEU A N 1
ATOM 1449 C CA . LEU A 1 183 ? -16.295 -18.548 9.770 1.00 92.00 183 LEU A CA 1
ATOM 1450 C C . LEU A 1 183 ? -16.163 -17.907 8.381 1.00 92.00 183 LEU A C 1
ATOM 1452 O O . LEU A 1 183 ? -15.115 -17.998 7.744 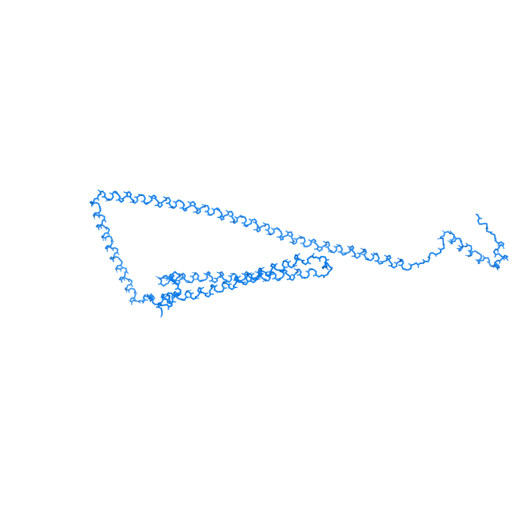1.00 92.00 183 LEU A O 1
ATOM 1456 N N . THR A 1 184 ? -17.211 -17.218 7.925 1.00 94.44 184 THR A N 1
ATOM 1457 C CA . THR A 1 184 ? -17.204 -16.506 6.642 1.00 94.44 184 THR A CA 1
ATOM 1458 C C . THR A 1 184 ? -16.126 -15.427 6.624 1.00 94.44 184 THR A C 1
ATOM 1460 O O . THR A 1 184 ? -15.356 -15.369 5.668 1.00 94.44 184 THR A O 1
ATOM 1463 N N . HIS A 1 185 ? -16.018 -14.617 7.681 1.00 94.44 185 HIS A N 1
ATOM 1464 C CA . HIS A 1 185 ? -14.964 -13.613 7.824 1.00 94.44 185 HIS A CA 1
ATOM 1465 C C . HIS A 1 185 ? -13.567 -14.243 7.751 1.00 94.44 185 HIS A C 1
ATOM 1467 O O . HIS A 1 185 ? -12.723 -13.758 6.994 1.00 94.44 185 HIS A O 1
ATOM 1473 N N . GLU A 1 186 ? -13.333 -15.344 8.471 1.00 93.25 186 GLU A N 1
ATOM 1474 C CA . GLU A 1 186 ? -12.047 -16.052 8.475 1.00 93.25 186 GLU A CA 1
ATOM 1475 C C . GLU A 1 186 ? -11.678 -16.617 7.097 1.00 93.25 186 GLU A C 1
ATOM 1477 O O . GLU A 1 186 ? -10.550 -16.441 6.624 1.00 93.25 186 GLU A O 1
ATOM 1482 N N . LEU A 1 187 ? -12.629 -17.253 6.408 1.00 93.12 187 LEU A N 1
ATOM 1483 C CA . LEU A 1 187 ? -12.426 -17.753 5.046 1.00 93.12 187 LEU A CA 1
ATOM 1484 C C . LEU A 1 187 ? -12.113 -16.610 4.084 1.00 93.12 187 LEU A C 1
ATOM 1486 O O . LEU A 1 187 ? -11.149 -16.671 3.314 1.00 93.12 187 LEU A O 1
ATOM 1490 N N . GLU A 1 188 ? -12.885 -15.529 4.159 1.00 94.06 188 GLU A N 1
ATOM 1491 C CA . GLU A 1 188 ? -12.656 -14.346 3.347 1.00 94.06 188 GLU A CA 1
ATOM 1492 C C . GLU A 1 188 ? -11.261 -13.768 3.626 1.00 94.06 188 GLU A C 1
ATOM 1494 O O . GLU A 1 188 ? -10.551 -13.378 2.697 1.00 94.06 188 GLU A O 1
ATOM 1499 N N . LEU A 1 189 ? -10.848 -13.685 4.897 1.00 91.62 189 LEU A N 1
ATOM 1500 C CA . LEU A 1 189 ? -9.544 -13.165 5.330 1.00 91.62 189 LEU A CA 1
ATOM 1501 C C . LEU A 1 189 ? -8.399 -14.018 4.789 1.00 91.62 189 LEU A C 1
ATOM 1503 O O . LEU A 1 189 ? -7.413 -13.478 4.282 1.00 91.62 189 LEU A O 1
ATOM 1507 N N . ARG A 1 190 ? -8.556 -15.342 4.801 1.00 92.12 190 ARG A N 1
ATOM 1508 C CA . ARG A 1 190 ? -7.611 -16.279 4.188 1.00 92.12 190 ARG A CA 1
ATOM 1509 C C . ARG A 1 190 ? -7.447 -16.023 2.689 1.00 92.12 190 ARG A C 1
ATOM 1511 O O . ARG A 1 190 ? -6.315 -15.957 2.207 1.00 92.12 190 ARG A O 1
ATOM 1518 N N . HIS A 1 191 ? -8.548 -15.832 1.960 1.00 92.50 191 HIS A N 1
ATOM 1519 C CA . HIS A 1 191 ? -8.508 -15.527 0.526 1.00 92.50 191 HIS A CA 1
ATOM 1520 C C . HIS A 1 191 ? -7.825 -14.188 0.229 1.00 92.50 191 HIS A C 1
ATOM 1522 O O . HIS A 1 191 ? -6.972 -14.116 -0.659 1.00 92.50 191 HIS A O 1
ATOM 1528 N N . TYR A 1 192 ? -8.141 -13.146 0.998 1.00 90.69 192 TYR A N 1
ATOM 1529 C CA . TYR A 1 192 ? -7.490 -11.845 0.859 1.00 90.69 192 TYR A CA 1
ATOM 1530 C C . TYR A 1 192 ? -5.990 -11.922 1.145 1.00 90.69 192 TYR A C 1
ATOM 1532 O O . TYR A 1 192 ? -5.190 -11.421 0.356 1.00 90.69 192 TYR A O 1
ATOM 1540 N N . ASN A 1 193 ? -5.586 -12.609 2.215 1.00 91.75 193 ASN A N 1
ATOM 1541 C CA . ASN A 1 193 ? -4.174 -12.785 2.549 1.00 91.75 193 ASN A CA 1
ATOM 1542 C C . ASN A 1 193 ? -3.417 -13.529 1.440 1.00 91.75 193 ASN A C 1
ATOM 1544 O O . ASN A 1 193 ? -2.304 -13.136 1.091 1.00 91.75 193 ASN A O 1
ATOM 1548 N N . ALA A 1 194 ? -4.030 -14.545 0.824 1.00 92.81 194 ALA A N 1
ATOM 1549 C CA . ALA A 1 194 ? -3.454 -15.232 -0.329 1.00 92.81 194 ALA A CA 1
ATOM 1550 C C . ALA A 1 194 ? -3.309 -14.301 -1.550 1.00 92.81 194 ALA A C 1
ATOM 1552 O O . ALA A 1 194 ? -2.251 -14.278 -2.184 1.00 92.81 194 ALA A O 1
ATOM 1553 N N . LYS A 1 195 ? -4.334 -13.492 -1.856 1.00 89.75 195 LYS A N 1
ATOM 1554 C CA . LYS A 1 195 ? -4.300 -12.500 -2.947 1.00 89.75 195 LYS A CA 1
ATOM 1555 C C . LYS A 1 195 ? -3.221 -11.439 -2.712 1.00 89.75 195 LYS A C 1
ATOM 1557 O O . LYS A 1 195 ? -2.439 -11.144 -3.617 1.00 89.75 195 LYS A O 1
ATOM 1562 N N . LYS A 1 196 ? -3.130 -10.915 -1.488 1.00 88.81 196 LYS A N 1
ATOM 1563 C CA . LYS A 1 196 ? -2.097 -9.965 -1.059 1.00 88.81 196 LYS A CA 1
ATOM 1564 C C . LYS A 1 196 ? -0.696 -10.559 -1.217 1.00 88.81 196 LYS A C 1
ATOM 1566 O O . LYS A 1 196 ? 0.146 -9.944 -1.865 1.00 88.81 196 LYS A O 1
ATOM 1571 N N . ALA A 1 197 ? -0.464 -11.770 -0.711 1.00 90.38 197 ALA A N 1
ATOM 1572 C CA . ALA A 1 197 ? 0.828 -12.447 -0.822 1.00 90.38 197 ALA A CA 1
ATOM 1573 C C . ALA A 1 197 ? 1.235 -12.693 -2.288 1.00 90.38 197 ALA A C 1
ATOM 1575 O O . ALA A 1 197 ? 2.402 -12.541 -2.650 1.00 90.38 197 ALA A O 1
ATOM 1576 N N . ALA A 1 198 ? 0.280 -13.032 -3.161 1.00 89.25 198 ALA A N 1
ATOM 1577 C CA . ALA A 1 198 ? 0.535 -13.180 -4.592 1.00 89.25 198 ALA A CA 1
ATOM 1578 C C . ALA A 1 198 ? 0.953 -11.850 -5.247 1.00 89.25 198 ALA A C 1
ATOM 1580 O O . ALA A 1 198 ? 1.933 -11.818 -5.996 1.00 89.25 198 ALA A O 1
ATOM 1581 N N . ALA A 1 199 ? 0.265 -10.750 -4.922 1.00 86.25 199 ALA A N 1
ATOM 1582 C CA . ALA A 1 199 ? 0.611 -9.414 -5.406 1.00 86.25 199 ALA A CA 1
ATOM 1583 C C . ALA A 1 199 ? 1.996 -8.960 -4.906 1.00 86.25 199 ALA A C 1
ATOM 1585 O O . ALA A 1 199 ? 2.796 -8.438 -5.682 1.00 86.25 199 ALA A O 1
ATOM 1586 N N . GLU A 1 200 ? 2.323 -9.218 -3.638 1.00 86.50 200 GLU A N 1
ATOM 1587 C CA . GLU A 1 200 ? 3.642 -8.933 -3.058 1.00 86.50 200 GLU A CA 1
ATOM 1588 C C . GLU A 1 200 ? 4.751 -9.752 -3.727 1.00 86.50 200 GLU A C 1
ATOM 1590 O O . GLU A 1 200 ? 5.802 -9.210 -4.076 1.00 86.50 200 GLU A O 1
ATOM 1595 N N . LYS A 1 201 ? 4.510 -11.040 -3.995 1.00 88.81 201 LYS A N 1
ATOM 1596 C CA . LYS A 1 201 ? 5.454 -11.892 -4.730 1.00 88.81 201 LYS A CA 1
ATOM 1597 C C . LYS A 1 201 ? 5.683 -11.381 -6.152 1.00 88.81 201 LYS A C 1
ATOM 1599 O O . LYS A 1 201 ? 6.822 -11.353 -6.619 1.00 88.81 201 LYS A O 1
ATOM 1604 N N . GLN A 1 202 ? 4.624 -10.952 -6.837 1.00 83.25 202 GLN A N 1
ATOM 1605 C CA . GLN A 1 202 ? 4.728 -10.365 -8.171 1.00 83.25 202 GLN A CA 1
ATOM 1606 C C . GLN A 1 202 ? 5.522 -9.053 -8.144 1.00 83.25 202 GLN A C 1
ATOM 1608 O O . GLN A 1 202 ? 6.391 -8.848 -8.991 1.00 83.25 202 GLN A O 1
ATOM 1613 N N . LEU A 1 203 ? 5.284 -8.205 -7.141 1.00 83.50 203 LEU A N 1
ATOM 1614 C CA . LEU A 1 203 ? 6.034 -6.973 -6.911 1.00 83.50 203 LEU A CA 1
ATOM 1615 C C . LEU A 1 203 ? 7.523 -7.246 -6.658 1.00 83.50 203 LEU A C 1
ATOM 1617 O O . LEU A 1 203 ? 8.383 -6.542 -7.190 1.00 83.50 203 LEU A O 1
ATOM 1621 N N . GLN A 1 204 ? 7.836 -8.275 -5.876 1.00 85.88 204 GLN A N 1
ATOM 1622 C CA . GLN A 1 204 ? 9.210 -8.662 -5.585 1.00 85.88 204 GLN A CA 1
ATOM 1623 C C . GLN A 1 204 ? 9.926 -9.185 -6.838 1.00 85.88 204 GLN A C 1
ATOM 1625 O O . GLN A 1 204 ? 11.010 -8.706 -7.170 1.00 85.88 204 GLN A O 1
ATOM 1630 N N . ALA A 1 205 ? 9.289 -10.079 -7.601 1.00 84.81 205 ALA A N 1
ATOM 1631 C CA . ALA A 1 205 ? 9.828 -10.579 -8.867 1.00 84.81 205 ALA A CA 1
ATOM 1632 C C . ALA A 1 205 ? 10.058 -9.446 -9.887 1.00 84.81 205 ALA A C 1
ATOM 1634 O O . ALA A 1 205 ? 11.076 -9.414 -10.581 1.00 84.81 205 ALA A O 1
ATOM 1635 N N . ALA A 1 206 ? 9.139 -8.482 -9.938 1.00 80.62 206 ALA A N 1
ATOM 1636 C CA . ALA A 1 206 ? 9.254 -7.263 -10.727 1.00 80.62 206 ALA A CA 1
ATOM 1637 C C . ALA A 1 206 ? 10.468 -6.407 -10.326 1.00 80.62 206 ALA A C 1
ATOM 1639 O O . ALA A 1 206 ? 11.248 -5.999 -11.191 1.00 80.62 206 ALA A O 1
ATOM 1640 N N . LYS A 1 207 ? 10.658 -6.157 -9.024 1.00 81.88 207 LYS A N 1
ATOM 1641 C CA . LYS A 1 207 ? 11.817 -5.417 -8.498 1.00 81.88 207 LYS A CA 1
ATOM 1642 C C . LYS A 1 207 ? 13.128 -6.113 -8.849 1.00 81.88 207 LYS A C 1
ATOM 1644 O O . LYS A 1 207 ? 14.035 -5.473 -9.376 1.00 81.88 207 LYS A O 1
ATOM 1649 N N . GLU A 1 208 ? 13.208 -7.423 -8.634 1.00 86.00 208 GLU A N 1
ATOM 1650 C CA . GLU A 1 208 ? 14.389 -8.219 -8.975 1.00 86.00 208 GLU A CA 1
ATOM 1651 C C . GLU A 1 208 ? 14.683 -8.218 -10.479 1.00 86.00 208 GLU A C 1
ATOM 1653 O O . GLU A 1 208 ? 15.844 -8.133 -10.881 1.00 86.00 208 GLU A O 1
ATOM 1658 N N . GLY A 1 209 ? 13.650 -8.284 -11.324 1.00 81.12 209 GLY A N 1
ATOM 1659 C CA . GLY A 1 209 ? 13.782 -8.168 -12.777 1.00 81.12 209 GLY A CA 1
ATOM 1660 C C . GLY A 1 209 ? 14.362 -6.816 -13.199 1.00 81.12 209 GLY A C 1
ATOM 1661 O O . GLY A 1 209 ? 15.330 -6.769 -13.964 1.00 81.12 209 GLY A O 1
ATOM 1662 N N . CYS A 1 210 ? 13.835 -5.726 -12.638 1.00 75.25 210 CYS A N 1
ATOM 1663 C CA . CYS A 1 210 ? 14.348 -4.373 -12.858 1.00 75.25 210 CYS A CA 1
ATOM 1664 C C . CYS A 1 210 ? 15.798 -4.217 -12.373 1.00 75.25 210 CYS A C 1
ATOM 1666 O O . CYS A 1 210 ? 16.628 -3.651 -13.085 1.00 75.25 210 CYS A O 1
ATOM 1668 N N . GLU A 1 211 ? 16.148 -4.759 -11.203 1.00 81.56 211 GLU A N 1
ATOM 1669 C CA . GLU A 1 211 ? 17.526 -4.718 -10.705 1.00 81.56 211 GLU A CA 1
ATOM 1670 C C . GLU A 1 211 ? 18.493 -5.540 -11.559 1.00 81.56 211 GLU A C 1
ATOM 1672 O O . GLU A 1 211 ? 19.599 -5.079 -11.841 1.00 81.56 211 GLU A O 1
ATOM 1677 N N . LYS A 1 212 ? 18.097 -6.738 -12.006 1.00 80.44 212 LYS A N 1
ATOM 1678 C CA . LYS A 1 212 ? 18.915 -7.577 -12.897 1.00 80.44 212 LYS A CA 1
ATOM 1679 C C . LYS A 1 212 ? 19.171 -6.880 -14.228 1.00 80.44 212 LYS A C 1
ATOM 1681 O O . LYS A 1 212 ? 20.298 -6.924 -14.721 1.00 80.44 212 LYS A O 1
ATOM 1686 N N . LEU A 1 213 ? 18.162 -6.208 -14.786 1.00 70.50 213 LEU A N 1
ATOM 1687 C CA . LEU A 1 213 ? 18.319 -5.407 -15.999 1.00 70.50 213 LEU A CA 1
ATOM 1688 C C . LEU A 1 213 ? 19.279 -4.233 -15.764 1.00 70.50 213 LEU A C 1
ATOM 1690 O O . LEU A 1 213 ? 20.197 -4.027 -16.557 1.00 70.50 213 LEU A O 1
ATOM 1694 N N . ARG A 1 214 ? 19.138 -3.530 -14.632 1.00 72.69 214 ARG A N 1
ATOM 1695 C CA . ARG A 1 214 ? 20.045 -2.445 -14.228 1.00 72.69 214 ARG A CA 1
ATOM 1696 C C . ARG A 1 214 ? 21.494 -2.925 -14.086 1.00 72.69 214 ARG A C 1
ATOM 1698 O O . ARG A 1 214 ? 22.392 -2.277 -14.612 1.00 72.69 214 ARG A O 1
ATOM 1705 N N . ARG A 1 215 ? 21.721 -4.072 -13.431 1.00 77.19 215 ARG A N 1
ATOM 1706 C CA . ARG A 1 215 ? 23.059 -4.659 -13.216 1.00 77.19 215 ARG A CA 1
ATOM 1707 C C . ARG A 1 215 ? 23.693 -5.178 -14.507 1.00 77.19 215 ARG A C 1
ATOM 1709 O O . ARG A 1 215 ? 24.862 -4.909 -14.761 1.00 77.19 215 ARG A O 1
ATOM 1716 N N . LYS A 1 216 ? 22.935 -5.877 -15.363 1.00 69.62 216 LYS A N 1
ATOM 1717 C CA . LYS A 1 216 ? 23.427 -6.277 -16.694 1.00 69.62 216 LYS A CA 1
ATOM 1718 C C . LYS A 1 216 ? 23.833 -5.045 -17.499 1.00 69.62 216 LYS A C 1
ATOM 1720 O O . LYS A 1 216 ? 24.909 -5.025 -18.077 1.00 69.62 216 LYS A O 1
ATOM 1725 N N . ARG A 1 217 ? 23.035 -3.980 -17.462 1.00 64.12 217 ARG A N 1
ATOM 1726 C CA . ARG A 1 217 ? 23.357 -2.730 -18.156 1.00 64.12 217 ARG A CA 1
ATOM 1727 C C . ARG A 1 217 ? 24.603 -2.031 -17.594 1.00 64.12 217 ARG A C 1
ATOM 1729 O O . ARG A 1 217 ? 25.385 -1.524 -18.387 1.00 64.12 217 ARG A O 1
ATOM 1736 N N . SER A 1 218 ? 24.847 -2.067 -16.279 1.00 62.84 218 SER A N 1
ATOM 1737 C CA . SER A 1 218 ? 26.090 -1.532 -15.691 1.00 62.84 218 SER A CA 1
ATOM 1738 C C . SER A 1 218 ? 27.329 -2.386 -15.987 1.00 62.84 218 SER A C 1
ATOM 1740 O O . SER A 1 218 ? 28.417 -1.841 -16.119 1.00 62.84 218 SER A O 1
ATOM 1742 N N . SER A 1 219 ? 27.187 -3.710 -16.118 1.00 64.56 219 SER A N 1
ATOM 1743 C CA . SER A 1 219 ? 28.312 -4.621 -16.393 1.00 64.56 219 SER A CA 1
ATOM 1744 C C . SER A 1 219 ? 28.640 -4.783 -17.885 1.00 64.56 219 SER A C 1
ATOM 1746 O O . SER A 1 219 ? 29.771 -5.118 -18.217 1.00 64.56 219 SER A O 1
ATOM 1748 N N . PHE A 1 220 ? 27.688 -4.538 -18.795 1.00 54.75 220 PHE A N 1
ATOM 1749 C CA . PHE A 1 220 ? 27.884 -4.646 -20.252 1.00 54.75 220 PHE A CA 1
ATOM 1750 C C . PHE A 1 220 ? 28.389 -3.348 -20.923 1.00 54.75 220 PHE A C 1
ATOM 1752 O O . PHE A 1 220 ? 28.586 -3.336 -22.137 1.00 54.75 220 PHE A O 1
ATOM 1759 N N . MET A 1 221 ? 28.675 -2.277 -20.168 1.00 54.47 221 MET A N 1
ATOM 1760 C CA . MET A 1 221 ? 29.325 -1.049 -20.675 1.00 54.47 221 MET A CA 1
ATOM 1761 C C . MET A 1 221 ? 30.856 -1.179 -20.846 1.00 54.47 221 MET A C 1
ATOM 1763 O O . MET A 1 221 ? 31.601 -0.210 -20.727 1.00 54.47 221 MET A O 1
ATOM 1767 N N . GLY A 1 222 ? 31.343 -2.379 -21.170 1.00 53.97 222 GLY A N 1
ATOM 1768 C CA . GLY A 1 222 ? 32.717 -2.609 -21.611 1.00 53.97 222 GLY A CA 1
ATOM 1769 C C . GLY A 1 222 ? 32.860 -2.415 -23.125 1.00 53.97 222 GLY A C 1
ATOM 1770 O O . GLY A 1 222 ? 32.574 -3.327 -23.891 1.00 53.97 222 GLY A O 1
ATOM 1771 N N . SER A 1 223 ? 33.311 -1.228 -23.541 1.00 53.12 223 SER A N 1
ATOM 1772 C CA . SER A 1 223 ? 34.003 -0.878 -24.806 1.00 53.12 223 SER A CA 1
ATOM 1773 C C . SER A 1 223 ? 33.367 -1.168 -26.193 1.00 53.12 223 SER A C 1
ATOM 1775 O O . SER A 1 223 ? 33.742 -0.506 -27.155 1.00 53.12 223 SER A O 1
ATOM 1777 N N . PHE A 1 224 ? 32.398 -2.078 -26.376 1.00 52.41 224 PHE A N 1
ATOM 1778 C CA . PHE A 1 224 ? 32.110 -2.614 -27.729 1.00 52.41 224 PHE A CA 1
ATOM 1779 C C . PHE A 1 224 ? 30.799 -2.167 -28.427 1.00 52.41 224 PHE A C 1
ATOM 1781 O O . PHE A 1 224 ? 30.628 -2.432 -29.612 1.00 52.41 224 PHE A O 1
ATOM 1788 N N . ARG A 1 225 ? 29.849 -1.478 -27.770 1.00 54.72 225 ARG A N 1
ATOM 1789 C CA . ARG A 1 225 ? 28.491 -1.228 -28.341 1.00 54.72 225 ARG A CA 1
ATOM 1790 C C . ARG A 1 225 ? 28.103 0.236 -28.613 1.00 54.72 225 ARG A C 1
ATOM 1792 O O . ARG A 1 225 ? 26.919 0.557 -28.661 1.00 54.72 225 ARG A O 1
ATOM 1799 N N . ILE A 1 226 ? 29.059 1.140 -28.812 1.00 54.69 226 ILE A N 1
ATOM 1800 C CA . ILE A 1 226 ? 28.756 2.582 -28.943 1.00 54.69 226 ILE A CA 1
ATOM 1801 C C . ILE A 1 226 ? 28.183 2.982 -30.322 1.00 54.69 226 ILE A C 1
ATOM 1803 O O . ILE A 1 226 ? 27.593 4.049 -30.433 1.00 54.69 226 ILE A O 1
ATOM 1807 N N . ALA A 1 227 ? 28.256 2.151 -31.368 1.00 52.78 227 ALA A N 1
ATOM 1808 C CA . ALA A 1 227 ? 28.016 2.678 -32.716 1.00 52.78 227 ALA A CA 1
ATOM 1809 C C . ALA A 1 227 ? 26.545 2.784 -33.183 1.00 52.78 227 ALA A C 1
ATOM 1811 O O . ALA A 1 227 ? 26.243 3.769 -33.839 1.00 52.78 227 ALA A O 1
ATOM 1812 N N . HIS A 1 228 ? 25.621 1.848 -32.901 1.00 55.88 228 HIS A N 1
ATOM 1813 C CA . HIS A 1 228 ? 24.284 1.912 -33.550 1.00 55.88 228 HIS A CA 1
ATOM 1814 C C . HIS A 1 228 ? 23.084 1.246 -32.830 1.00 55.88 228 HIS A C 1
ATOM 1816 O O . HIS A 1 228 ? 21.989 1.250 -33.387 1.00 55.88 228 HIS A O 1
ATOM 1822 N N . GLY A 1 229 ? 23.230 0.701 -31.610 1.00 57.38 229 GLY A N 1
ATOM 1823 C CA . GLY A 1 229 ? 22.159 -0.083 -30.946 1.00 57.38 229 GLY A CA 1
ATOM 1824 C C . GLY A 1 229 ? 21.788 0.308 -29.507 1.00 57.38 229 GLY A C 1
ATOM 1825 O O . GLY A 1 229 ? 20.818 -0.209 -28.969 1.00 57.38 229 GLY A O 1
ATOM 1826 N N . SER A 1 230 ? 22.516 1.222 -28.863 1.00 61.94 230 SER A N 1
ATOM 1827 C CA . SER A 1 230 ? 22.327 1.526 -27.433 1.00 61.94 230 SER A CA 1
ATOM 1828 C C . SER A 1 230 ? 21.029 2.276 -27.118 1.00 61.94 230 SER A C 1
ATOM 1830 O O . SER A 1 230 ? 20.426 2.044 -26.077 1.00 61.94 230 SER A O 1
ATOM 1832 N N . SER A 1 231 ? 20.556 3.145 -28.015 1.00 63.78 231 SER A N 1
ATOM 1833 C CA . SER A 1 231 ? 19.363 3.959 -27.749 1.00 63.78 231 SER A CA 1
ATOM 1834 C C . SER A 1 231 ? 18.057 3.160 -27.774 1.00 63.78 231 SER A C 1
ATOM 1836 O O . SER A 1 231 ? 17.117 3.568 -27.099 1.00 63.78 231 SER A O 1
ATOM 1838 N N . ILE A 1 232 ? 17.961 2.077 -28.553 1.00 65.06 232 ILE A N 1
ATOM 1839 C CA . ILE A 1 232 ? 16.711 1.311 -28.697 1.00 65.06 232 ILE A CA 1
ATOM 1840 C C . ILE A 1 232 ? 16.516 0.336 -27.530 1.00 65.06 232 ILE A C 1
ATOM 1842 O O . ILE A 1 232 ? 15.470 0.366 -26.886 1.00 65.06 232 ILE A O 1
ATOM 1846 N N . ASP A 1 233 ? 17.574 -0.387 -27.146 1.00 68.00 233 ASP A N 1
ATOM 1847 C CA . ASP A 1 233 ? 17.588 -1.253 -25.958 1.00 68.00 233 ASP A CA 1
ATOM 1848 C C . ASP A 1 233 ? 17.318 -0.452 -24.664 1.00 68.00 233 ASP A C 1
ATOM 1850 O O . ASP A 1 233 ? 16.654 -0.919 -23.732 1.00 68.00 233 ASP A O 1
ATOM 1854 N N . ASP A 1 234 ? 17.803 0.793 -24.607 1.00 69.69 234 ASP A N 1
ATOM 1855 C CA . ASP A 1 234 ? 17.599 1.700 -23.478 1.00 69.69 234 ASP A CA 1
ATOM 1856 C C . ASP A 1 234 ? 16.145 2.162 -23.332 1.00 69.69 234 ASP A C 1
ATOM 1858 O O . ASP A 1 234 ? 15.669 2.349 -22.205 1.00 69.69 234 ASP A O 1
ATOM 1862 N N . ILE A 1 235 ? 15.455 2.354 -24.457 1.00 74.12 235 ILE A N 1
ATOM 1863 C CA . ILE A 1 235 ? 14.041 2.723 -24.508 1.00 74.12 235 ILE A CA 1
ATOM 1864 C C . ILE A 1 235 ? 13.186 1.511 -24.133 1.00 74.12 235 ILE A C 1
ATOM 1866 O O . ILE A 1 235 ? 12.332 1.635 -23.254 1.00 74.12 235 ILE A O 1
ATOM 1870 N N . ASP A 1 236 ? 13.472 0.334 -24.688 1.00 76.00 236 ASP A N 1
ATOM 1871 C CA . ASP A 1 236 ? 12.742 -0.900 -24.381 1.00 76.00 236 ASP A CA 1
ATOM 1872 C C . ASP A 1 236 ? 12.848 -1.274 -22.899 1.00 76.00 236 ASP A C 1
ATOM 1874 O O . ASP A 1 236 ? 11.842 -1.587 -22.257 1.00 76.00 236 ASP A O 1
ATOM 1878 N N . GLY A 1 237 ? 14.036 -1.138 -22.299 1.00 75.00 237 GLY A N 1
ATOM 1879 C CA . GLY A 1 237 ? 14.225 -1.350 -20.864 1.00 75.00 237 GLY A CA 1
ATOM 1880 C C . GLY A 1 237 ? 13.413 -0.386 -19.989 1.00 75.00 237 GLY A C 1
ATOM 1881 O O . GLY A 1 237 ? 12.848 -0.798 -18.973 1.00 75.00 237 GLY A O 1
ATOM 1882 N N . ARG A 1 238 ? 13.297 0.888 -20.393 1.00 74.81 238 ARG A N 1
ATOM 1883 C CA . ARG A 1 238 ? 12.469 1.890 -19.694 1.00 74.81 238 ARG A CA 1
ATOM 1884 C C . ARG A 1 238 ? 10.975 1.618 -19.867 1.00 74.81 238 ARG A C 1
ATOM 1886 O O . ARG A 1 238 ? 10.224 1.775 -18.908 1.00 74.81 238 ARG A O 1
ATOM 1893 N N . ILE A 1 239 ? 10.548 1.172 -21.047 1.00 79.88 239 ILE A N 1
ATOM 1894 C CA . ILE A 1 239 ? 9.158 0.780 -21.320 1.00 79.88 239 ILE A CA 1
ATOM 1895 C C . ILE A 1 239 ? 8.766 -0.421 -20.454 1.00 79.88 239 ILE A C 1
ATOM 1897 O O . ILE A 1 239 ? 7.723 -0.397 -19.799 1.00 79.88 239 ILE A O 1
ATOM 1901 N N . LEU A 1 240 ? 9.617 -1.448 -20.393 1.00 78.69 240 LEU A N 1
ATOM 1902 C CA . LEU A 1 240 ? 9.415 -2.615 -19.532 1.00 78.69 240 LEU A CA 1
ATOM 1903 C C . LEU A 1 240 ? 9.331 -2.218 -18.054 1.00 78.69 240 LEU A C 1
ATOM 1905 O O . LEU A 1 240 ? 8.396 -2.632 -17.369 1.00 78.69 240 LEU A O 1
ATOM 1909 N N . GLN A 1 241 ? 10.241 -1.368 -17.573 1.00 78.81 241 GLN A N 1
ATOM 1910 C CA . GLN A 1 241 ? 10.220 -0.874 -16.194 1.00 78.81 241 GLN A CA 1
ATOM 1911 C C . GLN A 1 241 ? 8.941 -0.081 -15.881 1.00 78.81 241 GLN A C 1
ATOM 1913 O O . GLN A 1 241 ? 8.324 -0.298 -14.837 1.00 78.81 241 GLN A O 1
ATOM 1918 N N . ALA A 1 242 ? 8.515 0.807 -16.782 1.00 79.19 242 ALA A N 1
ATOM 1919 C CA . ALA A 1 242 ? 7.291 1.588 -16.623 1.00 79.19 242 ALA A CA 1
ATOM 1920 C C . ALA A 1 242 ? 6.043 0.693 -16.602 1.00 79.19 242 ALA A C 1
ATOM 1922 O O . ALA A 1 242 ? 5.168 0.868 -15.754 1.00 79.19 242 ALA A O 1
ATOM 1923 N N . LYS A 1 243 ? 5.984 -0.314 -17.482 1.00 81.56 243 LYS A N 1
ATOM 1924 C CA . LYS A 1 243 ? 4.890 -1.293 -17.530 1.00 81.56 243 LYS A CA 1
ATOM 1925 C C . LYS A 1 243 ? 4.810 -2.112 -16.244 1.00 81.56 243 LYS A C 1
ATOM 1927 O O . LYS A 1 243 ? 3.728 -2.293 -15.692 1.00 81.56 243 LYS A O 1
ATOM 1932 N N . VAL A 1 244 ? 5.954 -2.565 -15.742 1.00 80.19 244 VAL A N 1
ATOM 1933 C CA . VAL A 1 244 ? 6.052 -3.288 -14.472 1.00 80.19 244 VAL A CA 1
ATOM 1934 C C . VAL A 1 244 ? 5.592 -2.413 -13.304 1.00 80.19 244 VAL A C 1
ATOM 1936 O O . VAL A 1 244 ? 4.766 -2.847 -12.504 1.00 80.19 244 VAL A O 1
ATOM 1939 N N . LEU A 1 245 ? 6.058 -1.163 -13.228 1.00 79.69 245 LEU A N 1
ATOM 1940 C CA . LEU A 1 245 ? 5.656 -0.221 -12.182 1.00 79.69 245 LEU A CA 1
ATOM 1941 C C . LEU A 1 245 ? 4.145 0.055 -12.207 1.00 79.69 245 LEU A C 1
ATOM 1943 O O . LEU A 1 245 ? 3.512 0.099 -11.151 1.00 79.69 245 LEU A O 1
ATOM 1947 N N . PHE A 1 246 ? 3.568 0.218 -13.399 1.00 83.69 246 PHE A N 1
ATOM 1948 C CA . PHE A 1 246 ? 2.135 0.428 -13.578 1.00 83.69 246 PHE A CA 1
ATOM 1949 C C . PHE A 1 246 ? 1.316 -0.769 -13.077 1.00 83.69 246 PHE A C 1
ATOM 1951 O O . PHE A 1 246 ? 0.396 -0.584 -12.283 1.00 83.69 246 PHE A O 1
ATOM 1958 N N . LEU A 1 247 ? 1.685 -1.993 -13.471 1.00 80.25 247 LEU A N 1
ATOM 1959 C CA . LEU A 1 247 ? 1.002 -3.215 -13.027 1.00 80.25 247 LEU A CA 1
ATOM 1960 C C . LEU A 1 247 ? 1.101 -3.406 -11.508 1.00 80.25 247 LEU A C 1
ATOM 1962 O O . LEU A 1 247 ? 0.104 -3.712 -10.861 1.00 80.25 247 LEU A O 1
ATOM 1966 N N . CYS A 1 248 ? 2.275 -3.152 -10.927 1.00 78.50 248 CYS A N 1
ATOM 1967 C CA . CYS A 1 248 ? 2.482 -3.179 -9.480 1.00 78.50 248 CYS A CA 1
ATOM 1968 C C . CYS A 1 248 ? 1.575 -2.182 -8.746 1.00 78.50 248 CYS A C 1
ATOM 1970 O O . CYS A 1 248 ? 0.937 -2.531 -7.755 1.00 78.50 248 CYS A O 1
ATOM 1972 N N . ARG A 1 249 ? 1.493 -0.940 -9.240 1.00 79.62 249 ARG A N 1
ATOM 1973 C CA . ARG A 1 249 ? 0.611 0.088 -8.670 1.00 79.62 249 ARG A CA 1
ATOM 1974 C C . ARG A 1 249 ? -0.862 -0.292 -8.785 1.00 79.62 249 ARG A C 1
ATOM 1976 O O . ARG A 1 249 ? -1.604 -0.082 -7.829 1.00 79.62 249 ARG A O 1
ATOM 1983 N N . ALA A 1 250 ? -1.273 -0.853 -9.919 1.00 81.38 250 ALA A N 1
ATOM 1984 C CA . ALA A 1 250 ? -2.640 -1.315 -10.123 1.00 81.38 250 ALA A CA 1
ATOM 1985 C C . ALA A 1 250 ? -3.005 -2.436 -9.134 1.00 81.38 250 ALA A C 1
ATOM 1987 O O . ALA A 1 250 ? -4.005 -2.313 -8.431 1.00 81.38 250 ALA A O 1
ATOM 1988 N N . ALA A 1 251 ? -2.154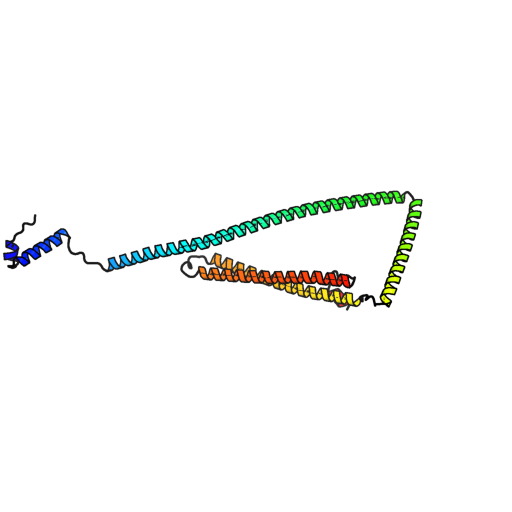 -3.460 -9.002 1.00 78.06 251 ALA A N 1
ATOM 1989 C CA . ALA A 1 251 ? -2.376 -4.581 -8.086 1.00 78.06 251 ALA A CA 1
ATOM 1990 C C . ALA A 1 251 ? -2.426 -4.138 -6.613 1.00 78.06 251 ALA A C 1
ATOM 1992 O O . ALA A 1 251 ? -3.303 -4.564 -5.866 1.00 78.06 251 ALA A O 1
ATOM 1993 N N . LEU A 1 252 ? -1.530 -3.236 -6.193 1.00 80.88 252 LEU A N 1
ATOM 1994 C CA . LEU A 1 252 ? -1.556 -2.682 -4.836 1.00 80.88 252 LEU A CA 1
ATOM 1995 C C . LEU A 1 252 ? -2.818 -1.852 -4.580 1.00 80.88 252 LEU A C 1
ATOM 1997 O O . LEU A 1 252 ? -3.450 -2.018 -3.542 1.00 80.88 252 LEU A O 1
ATOM 2001 N N . SER A 1 253 ? -3.211 -0.996 -5.529 1.00 84.69 253 SER A N 1
ATOM 2002 C CA . SER A 1 253 ? -4.434 -0.198 -5.407 1.00 84.69 253 SER A CA 1
ATOM 2003 C C . SER A 1 253 ? -5.675 -1.078 -5.271 1.00 84.69 253 SER A C 1
ATOM 2005 O O . SER A 1 253 ? -6.565 -0.756 -4.486 1.00 84.69 253 SER A O 1
ATOM 2007 N N . GLU A 1 254 ? -5.729 -2.190 -6.002 1.00 87.69 254 GLU A N 1
ATOM 2008 C CA . GLU A 1 254 ? -6.823 -3.153 -5.918 1.00 87.69 254 GLU A CA 1
ATOM 2009 C C . GLU A 1 254 ? -6.899 -3.809 -4.533 1.00 87.69 254 GLU A C 1
ATOM 2011 O O . GLU A 1 254 ? -7.963 -3.803 -3.921 1.00 87.69 254 GLU A O 1
ATOM 2016 N N . VAL A 1 255 ? -5.771 -4.293 -3.998 1.00 88.94 255 VAL A N 1
ATOM 2017 C CA . VAL A 1 255 ? -5.705 -4.891 -2.650 1.00 88.94 255 VAL A CA 1
ATOM 2018 C C . VAL A 1 255 ? -6.095 -3.875 -1.570 1.00 88.94 255 VAL A C 1
ATOM 2020 O O . VAL A 1 255 ? -6.797 -4.220 -0.623 1.00 88.94 255 VAL A O 1
ATOM 2023 N N . THR A 1 256 ? -5.698 -2.607 -1.709 1.00 86.75 256 THR A N 1
ATOM 2024 C CA . THR A 1 256 ? -6.094 -1.552 -0.762 1.00 86.75 256 THR A CA 1
ATOM 2025 C C . THR A 1 256 ? -7.595 -1.270 -0.799 1.00 86.75 256 THR A C 1
ATOM 2027 O O . THR A 1 256 ? -8.210 -1.144 0.258 1.00 86.75 256 THR A O 1
ATOM 2030 N N . LYS A 1 257 ? -8.196 -1.183 -1.992 1.00 90.56 257 LYS A N 1
ATOM 2031 C CA . LYS A 1 257 ? -9.647 -0.978 -2.132 1.00 90.56 257 LYS A CA 1
ATOM 2032 C C . LYS A 1 257 ? -10.433 -2.145 -1.539 1.00 90.56 257 LYS A C 1
ATOM 2034 O O . LYS A 1 257 ? -11.401 -1.914 -0.823 1.00 90.56 257 LYS A O 1
ATOM 2039 N N . ASP A 1 258 ? -9.978 -3.367 -1.800 1.00 87.94 258 ASP A N 1
ATOM 2040 C CA . ASP A 1 258 ? -10.568 -4.595 -1.262 1.00 87.94 258 ASP A CA 1
ATOM 2041 C C . ASP A 1 258 ? -10.523 -4.601 0.276 1.00 87.94 258 ASP A C 1
ATOM 2043 O O . ASP A 1 258 ? -11.531 -4.828 0.938 1.00 87.94 258 ASP A O 1
ATOM 2047 N N . LEU A 1 259 ? -9.388 -4.218 0.875 1.00 87.50 259 LEU A N 1
ATOM 2048 C CA . LEU A 1 259 ? -9.277 -4.083 2.330 1.00 87.50 259 LEU A CA 1
ATOM 2049 C C . LEU A 1 259 ? -10.255 -3.045 2.906 1.00 87.50 259 LEU A C 1
ATOM 2051 O O . LEU A 1 259 ? -10.896 -3.303 3.924 1.00 87.50 259 LEU A O 1
ATOM 2055 N N . GLN A 1 260 ? -10.362 -1.870 2.279 1.00 89.38 260 GLN A N 1
ATOM 2056 C CA . GLN A 1 260 ? -11.254 -0.802 2.741 1.00 89.38 260 GLN A CA 1
ATOM 2057 C C . GLN A 1 260 ? -12.728 -1.210 2.676 1.00 89.38 260 GLN A C 1
ATOM 2059 O O . GLN A 1 260 ? -13.468 -0.967 3.632 1.00 89.38 260 GLN A O 1
ATOM 2064 N N . GLU A 1 261 ? -13.142 -1.844 1.576 1.00 94.06 261 GLU A N 1
ATOM 2065 C CA . GLU A 1 261 ? -14.494 -2.384 1.411 1.00 94.06 261 GLU A CA 1
ATOM 2066 C C . GLU A 1 261 ? -14.813 -3.368 2.533 1.00 94.06 261 GLU A C 1
ATOM 2068 O O . GLU A 1 261 ? -15.809 -3.200 3.234 1.00 94.06 261 GLU A O 1
ATOM 2073 N N . ARG A 1 262 ? -13.917 -4.327 2.773 1.00 90.69 262 ARG A N 1
ATOM 2074 C CA . ARG A 1 262 ? -14.116 -5.387 3.760 1.00 90.69 262 ARG A CA 1
ATOM 2075 C C . ARG A 1 262 ? -14.238 -4.850 5.173 1.00 90.69 262 ARG A C 1
ATOM 2077 O O . ARG A 1 262 ? -15.163 -5.224 5.888 1.00 90.69 262 ARG A O 1
ATOM 2084 N N . LEU A 1 263 ? -13.334 -3.956 5.573 1.00 87.38 263 LEU A N 1
ATOM 2085 C CA . LEU A 1 263 ? -13.393 -3.322 6.892 1.00 87.38 263 LEU A CA 1
ATOM 2086 C C . LEU A 1 263 ? -14.705 -2.555 7.075 1.00 87.38 263 LEU A C 1
ATOM 2088 O O . LEU A 1 263 ? -15.308 -2.607 8.146 1.00 87.38 263 LEU A O 1
ATOM 2092 N N . HIS A 1 264 ? -15.171 -1.864 6.032 1.00 89.38 264 HIS A N 1
ATOM 2093 C CA . HIS A 1 264 ? -16.442 -1.157 6.082 1.00 89.38 264 HIS A CA 1
ATOM 2094 C C . HIS A 1 264 ? -17.629 -2.119 6.179 1.00 89.38 264 HIS A C 1
ATOM 2096 O O . HIS A 1 264 ? -18.457 -1.969 7.078 1.00 89.38 264 HIS A O 1
ATOM 2102 N N . ARG A 1 265 ? -17.706 -3.114 5.289 1.00 96.38 265 ARG A N 1
ATOM 2103 C CA . ARG A 1 265 ? -18.792 -4.095 5.237 1.00 96.38 265 ARG A CA 1
ATOM 2104 C C . ARG A 1 265 ? -18.898 -4.873 6.539 1.00 96.38 265 ARG A C 1
ATOM 2106 O O . ARG A 1 265 ? -19.979 -4.906 7.117 1.00 96.38 265 ARG A O 1
ATOM 2113 N N . TRP A 1 266 ? -17.797 -5.421 7.050 1.00 93.88 266 TRP A N 1
ATOM 2114 C CA . TRP A 1 266 ? -17.814 -6.170 8.307 1.00 93.88 266 TRP A CA 1
ATOM 2115 C C . TRP A 1 266 ? -18.203 -5.296 9.499 1.00 93.88 266 TRP A C 1
ATOM 2117 O O . TRP A 1 266 ? -19.034 -5.715 10.299 1.00 93.88 266 TRP A O 1
ATOM 2127 N N . LYS A 1 267 ? -17.752 -4.036 9.550 1.00 87.62 267 LYS A N 1
ATOM 2128 C CA . LYS A 1 267 ? -18.207 -3.075 10.567 1.00 87.62 267 LYS A CA 1
ATOM 2129 C C . LYS A 1 267 ? -19.712 -2.786 10.488 1.00 87.62 267 LYS A C 1
ATOM 2131 O O . LYS A 1 267 ? -20.352 -2.609 11.524 1.00 87.62 267 LYS A O 1
ATOM 2136 N N . GLN A 1 268 ? -20.293 -2.707 9.286 1.00 87.06 268 GLN A N 1
ATOM 2137 C CA . GLN A 1 268 ? -21.748 -2.557 9.139 1.00 87.06 268 GLN A CA 1
ATOM 2138 C C . GLN A 1 268 ? -22.490 -3.827 9.554 1.00 87.06 268 GLN A C 1
ATOM 2140 O O . GLN A 1 268 ? -23.502 -3.732 10.240 1.00 87.06 268 GLN A O 1
ATOM 2145 N N . ILE A 1 269 ? -21.983 -5.005 9.186 1.00 89.44 269 ILE A N 1
ATOM 2146 C CA . ILE A 1 269 ? -22.596 -6.286 9.555 1.00 89.44 269 ILE A CA 1
ATOM 2147 C C . ILE A 1 269 ? -22.590 -6.458 11.079 1.00 89.44 269 ILE A C 1
ATOM 2149 O O . ILE A 1 269 ? -23.634 -6.769 11.644 1.00 89.44 269 ILE A O 1
ATOM 2153 N N . GLU A 1 270 ? -21.477 -6.175 11.761 1.00 88.38 270 GLU A N 1
ATOM 2154 C CA . GLU A 1 270 ? -21.402 -6.203 13.231 1.00 88.38 270 GLU A CA 1
ATOM 2155 C C . GLU A 1 270 ? -22.395 -5.229 13.875 1.00 88.38 270 GLU A C 1
ATOM 2157 O O . GLU A 1 270 ? -23.064 -5.577 14.845 1.00 88.38 270 GLU A O 1
ATOM 2162 N N . ARG A 1 271 ? -22.553 -4.024 13.309 1.00 83.81 271 ARG A N 1
ATOM 2163 C CA . ARG A 1 271 ? -23.533 -3.038 13.787 1.00 83.81 271 ARG A CA 1
ATOM 2164 C C . ARG A 1 271 ? -24.976 -3.520 13.627 1.00 83.81 271 ARG A C 1
ATOM 2166 O O . ARG A 1 271 ? -25.786 -3.271 14.512 1.00 83.81 271 ARG A O 1
ATOM 2173 N N . LEU A 1 272 ? -25.299 -4.164 12.505 1.00 85.25 272 LEU A N 1
ATOM 2174 C CA . LEU A 1 272 ? -26.642 -4.683 12.226 1.00 85.25 272 LEU A CA 1
ATOM 2175 C C . LEU A 1 272 ? -26.962 -5.933 13.054 1.00 85.25 272 LEU A C 1
ATOM 2177 O O . LEU A 1 272 ? -28.111 -6.129 13.437 1.00 85.25 272 LEU A O 1
ATOM 2181 N N . CYS A 1 273 ? -25.958 -6.768 13.324 1.00 85.25 273 CYS A N 1
ATOM 2182 C CA . CYS A 1 273 ? -26.134 -8.024 14.048 1.00 85.25 273 CYS A CA 1
ATOM 2183 C C . CYS A 1 273 ? -25.973 -7.880 15.571 1.00 85.25 273 CYS A C 1
ATOM 2185 O O . CYS A 1 273 ? -26.492 -8.701 16.319 1.00 85.25 273 CYS A O 1
ATOM 2187 N N . GLY A 1 274 ? -25.270 -6.853 16.055 1.00 84.00 274 GLY A N 1
ATOM 2188 C CA . GLY A 1 274 ? -25.119 -6.578 17.487 1.00 84.00 274 GLY A CA 1
ATOM 2189 C C . GLY A 1 274 ? -24.157 -7.510 18.236 1.00 84.00 274 GLY A C 1
ATOM 2190 O O . GLY A 1 274 ? -24.200 -7.553 19.463 1.00 84.00 274 GLY A O 1
ATOM 2191 N N . PHE A 1 275 ? -23.284 -8.241 17.535 1.00 85.44 275 PHE A N 1
ATOM 2192 C CA . PHE A 1 275 ? -22.261 -9.116 18.123 1.00 85.44 275 PHE A CA 1
ATOM 2193 C C . PHE A 1 275 ? -20.917 -9.011 17.377 1.00 85.44 275 PHE A C 1
ATOM 2195 O O . PHE A 1 275 ? -20.904 -8.636 16.201 1.00 85.44 275 PHE A O 1
ATOM 2202 N N . PRO A 1 276 ? -19.782 -9.341 18.029 1.00 86.12 276 PRO A N 1
ATOM 2203 C CA . PRO A 1 276 ? -18.463 -9.285 17.401 1.00 86.12 276 PRO A CA 1
ATOM 2204 C C . PRO A 1 276 ? -18.248 -10.440 16.411 1.00 86.12 276 PRO A C 1
ATOM 2206 O O . PRO A 1 276 ? -18.515 -11.609 16.716 1.00 86.12 276 PRO A O 1
ATOM 2209 N N . ILE A 1 277 ? -17.721 -10.106 15.233 1.00 89.75 277 ILE A N 1
ATOM 2210 C CA . ILE A 1 277 ? -17.411 -11.036 14.139 1.00 89.75 277 ILE A CA 1
ATOM 2211 C C . ILE A 1 277 ? -15.913 -11.012 13.804 1.00 89.75 277 ILE A C 1
ATOM 2213 O O . ILE A 1 277 ? -15.295 -12.067 13.661 1.00 89.75 277 ILE A O 1
ATOM 2217 N N . VAL A 1 278 ? -15.320 -9.819 13.699 1.00 88.00 278 VAL A N 1
ATOM 2218 C CA . VAL A 1 278 ? -13.922 -9.623 13.278 1.00 88.00 278 VAL A CA 1
ATOM 2219 C C . VAL A 1 278 ? -12.943 -10.099 14.351 1.00 88.00 278 VAL A C 1
ATOM 2221 O O . VAL A 1 278 ? -11.887 -10.642 14.037 1.00 88.00 278 VAL A O 1
ATOM 2224 N N . HIS A 1 279 ? -13.289 -9.912 15.626 1.00 85.56 279 HIS A N 1
ATOM 2225 C CA . HIS A 1 279 ? -12.506 -10.421 16.749 1.00 85.56 279 HIS A CA 1
ATOM 2226 C C . HIS A 1 279 ? -13.039 -11.793 17.172 1.00 85.56 279 HIS A C 1
ATOM 2228 O O . HIS A 1 279 ? -14.061 -11.885 17.853 1.00 85.56 279 HIS A O 1
ATOM 2234 N N . ASN A 1 280 ? -12.365 -12.855 16.733 1.00 86.88 280 ASN A N 1
ATOM 2235 C CA . ASN A 1 280 ? -12.753 -14.239 16.994 1.00 86.88 280 ASN A CA 1
ATOM 2236 C C . ASN A 1 280 ? -11.527 -15.117 17.327 1.00 86.88 280 ASN A C 1
ATOM 2238 O O . ASN A 1 280 ? -10.381 -14.687 17.197 1.00 86.88 280 ASN A O 1
ATOM 2242 N N . GLN A 1 281 ? -11.780 -16.353 17.765 1.00 84.00 281 GLN A N 1
ATOM 2243 C CA . GLN A 1 281 ? -10.753 -17.316 18.202 1.00 84.00 281 GLN A CA 1
ATOM 2244 C C . GLN A 1 281 ? -10.006 -18.005 17.039 1.00 84.00 281 GLN A C 1
ATOM 2246 O O . GLN A 1 281 ? -9.212 -18.920 17.263 1.00 84.00 281 GLN A O 1
ATOM 2251 N N . GLY A 1 282 ? -10.254 -17.579 15.798 1.00 83.62 282 GLY A N 1
ATOM 2252 C CA . GLY A 1 282 ? -9.651 -18.111 14.582 1.00 83.62 282 GLY A CA 1
ATOM 2253 C C . GLY A 1 282 ? -10.380 -19.319 13.987 1.00 83.62 282 GLY A C 1
ATOM 2254 O O . GLY A 1 282 ? -11.211 -19.975 14.621 1.00 83.62 282 GLY A O 1
ATOM 2255 N N . ILE A 1 283 ? -10.024 -19.631 12.737 1.00 85.81 283 ILE A N 1
ATOM 2256 C CA . ILE A 1 283 ? -10.720 -20.622 11.901 1.00 85.81 283 ILE A CA 1
ATOM 2257 C C . ILE A 1 283 ? -10.790 -22.030 12.518 1.00 85.81 283 ILE A C 1
ATOM 2259 O O . ILE A 1 283 ? -11.832 -22.670 12.450 1.00 85.81 283 ILE A O 1
ATOM 2263 N N . GLY A 1 284 ? -9.724 -22.489 13.185 1.00 82.31 284 GLY A N 1
ATOM 2264 C CA . GLY A 1 284 ? -9.660 -23.850 13.735 1.00 82.31 284 GLY A CA 1
ATOM 2265 C C . GLY A 1 284 ? -10.607 -24.091 14.914 1.00 82.31 284 GLY A C 1
ATOM 2266 O O . GLY A 1 284 ? -11.043 -25.216 15.128 1.00 82.31 284 GLY A O 1
ATOM 2267 N N . HIS A 1 285 ? -10.959 -23.044 15.666 1.00 84.81 285 HIS A N 1
ATOM 2268 C CA . HIS A 1 285 ? -11.973 -23.142 16.717 1.00 84.81 285 HIS A CA 1
ATOM 2269 C C . HIS A 1 285 ? -13.389 -23.136 16.128 1.00 84.81 285 HIS A C 1
ATOM 2271 O O . HIS A 1 285 ? -14.256 -23.874 16.587 1.00 84.81 285 HIS A O 1
ATOM 2277 N N . LEU A 1 286 ? -13.608 -22.330 15.087 1.00 85.81 286 LEU A N 1
ATOM 2278 C CA . LEU A 1 286 ? -14.907 -22.171 14.432 1.00 85.81 286 LEU A CA 1
ATOM 2279 C C . LEU A 1 286 ? -15.320 -23.419 13.641 1.00 85.81 286 LEU A C 1
ATOM 2281 O O . LEU A 1 286 ? -16.484 -23.797 13.686 1.00 85.81 286 LEU A O 1
ATOM 2285 N N . GLU A 1 287 ? -14.371 -24.093 12.983 1.00 85.75 287 GLU A N 1
ATOM 2286 C CA . GLU A 1 287 ? -14.603 -25.384 12.310 1.00 85.75 287 GLU A CA 1
ATOM 2287 C C . GLU A 1 287 ? -14.954 -26.517 13.290 1.00 85.75 287 GLU A C 1
ATOM 2289 O O . GLU A 1 287 ? -15.554 -27.502 12.884 1.00 85.75 287 GLU A O 1
ATOM 2294 N N . GLY A 1 288 ? -14.592 -26.393 14.573 1.00 80.31 288 GLY A N 1
ATOM 2295 C CA . GLY A 1 288 ? -14.956 -27.365 15.611 1.00 80.31 288 GLY A CA 1
ATOM 2296 C C . GLY A 1 288 ? -16.299 -27.091 16.299 1.00 80.31 288 GLY A C 1
ATOM 2297 O O . GLY A 1 288 ? -16.772 -27.940 17.053 1.00 80.31 288 GLY A O 1
ATOM 2298 N N . LEU A 1 289 ? -16.888 -25.909 16.086 1.00 75.62 289 LEU A N 1
ATOM 2299 C CA . LEU A 1 289 ? -18.158 -25.471 16.684 1.00 75.62 289 LEU A CA 1
ATOM 2300 C C . LEU A 1 289 ? -19.371 -25.663 15.758 1.00 75.62 289 LEU A C 1
ATOM 2302 O O . LEU A 1 289 ? -20.505 -25.590 16.236 1.00 75.62 289 LEU A O 1
ATOM 2306 N N . LEU A 1 290 ? -19.131 -25.855 14.458 1.00 73.50 290 LEU A N 1
ATOM 2307 C CA . LEU A 1 290 ? -20.131 -26.027 13.398 1.00 73.50 290 LEU A CA 1
ATOM 2308 C C . LEU A 1 290 ? -20.160 -27.478 12.911 1.00 73.50 290 LEU A C 1
ATOM 2310 O O . LEU A 1 290 ? -21.281 -27.954 12.624 1.00 73.50 290 LEU A O 1
#

Sequence (290 aa):
MAVANNNYLSSVLGVKDVIHKQKLTLKAMDVVLFGPPKHHNYVKDVLLVMSLVIATGGCWFAYVQHNYSQSHLKKMMKDMDSLQKAEEALADLQKELDKAKIEQETAVIQKQKLEDEILATRQERELLQANDPEQTRSVVEHLQEEVRLLREQLSMAQAAMARYSVAGGAWVPPASLQHWLQLTHELELRHYNAKKAAAEKQLQAAKEGCEKLRRKRSSFMGSFRIAHGSSIDDIDGRILQAKVLFLCRAALSEVTKDLQERLHRWKQIERLCGFPIVHNQGIGHLEGLL

Organism: Ornithodoros moubata (NCBI:txid6938)

Foldseek 3Di:
DDPPPVVCCCPVVVDPDPVVVVVVVVVVVCCVVVNDPPDPPVVVVVVVVVVVCVVVVVVVVVVVVVVVVVVVVVVVVVVVVVVVVVVVVVVVVVVVVVVVVVVVVVVVVVVVVVVVVVVVVVVVVVVVVVVDPVVVVVVVVVVVVVVVVVVVVVVVVVVVVVVVCVVPNPDQDDPVVLLVLLLVLQVVVVVLVVLVVVLVVLLVVLVVVLVVLVVCVVVPPPDDPPDPPPVVVVVVSVVSNVVSVVVSVVSVVVSVVVVVVSVVVQVVVCVVNVHDRNDDPHNVVSVVVD